Protein AF-A0A2E2APC3-F1 (afdb_monomer)

Nearest PDB structures (foldseek):
  3wh9-assembly2_B  TM=5.041E-01  e=1.924E-01  Aspergillus niger
  1qnq-assembly1_A  TM=4.306E-01  e=3.591E-01  Trichoderma reesei
  5tnv-assembly1_A  TM=3.762E-01  e=3.591E-01  Mycolicibacterium smegmatis MC2 155
  3cbw-assembly1_A  TM=3.098E-01  e=5.557E-01  Bacillus subtilis
  3mil-assembly1_B  TM=3.139E-01  e=2.643E+00  Saccharomyces cerevisiae

Solvent-accessible surface area (backbone atoms only — not comparable to full-atom values): 13426 Å² total; per-residue (Å²): 85,83,43,57,59,66,53,70,60,53,55,41,67,65,51,52,50,53,37,50,74,72,68,51,42,47,40,31,41,33,60,65,28,42,76,42,78,46,98,80,46,48,71,48,81,46,87,90,40,76,44,70,78,56,46,62,68,47,74,89,52,71,52,22,30,38,60,37,57,58,58,66,66,62,63,80,65,44,69,92,53,90,54,77,80,60,80,42,67,76,88,48,49,65,60,40,53,50,40,55,52,29,52,47,52,36,40,74,75,60,35,44,34,26,39,34,63,61,74,60,26,59,69,66,35,34,60,65,47,32,99,84,67,49,62,26,65,76,61,85,62,35,66,62,53,55,56,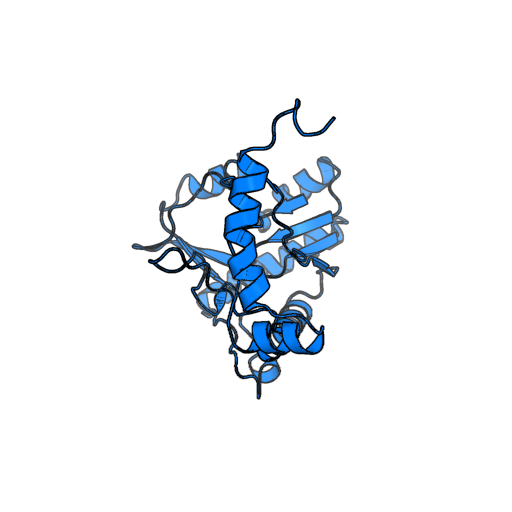42,52,52,31,52,49,51,47,50,47,71,78,44,68,71,47,73,46,73,42,70,82,63,83,77,76,24,94,32,79,50,84,86,45,96,37,24,59,87,76,71,84,72,83,50,71,46,43,43,49,56,28,47,76,72,75,43,59,53,67,59,52,56,62,46,43,62,56,50,51,55,51,60,76,67,63,50,84,78,76,77,109

Mean predicted aligned error: 7.84 Å

Secondary structure (DSSP, 8-state):
-EE-S-GGGGGSHHHHHHHHHTT--EEEE-S-EEEEEEEEEEESS-GGG-SHHHHHHHTTS-SEEEEEESSPP-GGGGTT-SSPPPP--GGGHHHHHHHHHHHHHHHHTTPEEEEEP-TTHHHHT-SS--TTS------TT-HHHHHHHHHHHHHHHHH-TTEEEEE---S---SB-STTSTTBTTT----SHHHHHHHHHTT--HHHHHHHHHHHHHHHHT--TTTT-

Radius of gyration: 20.77 Å; Cα contacts (8 Å, |Δi|>4): 309; chains: 1; bounding box: 47×36×65 Å

Sequence (229 aa):
MLTRPPVEIMLDDGFWDELVEGGFRDVCVSWMAFLKEVQSGEHLPSHEEARPRVLSYFEDKSDQFQYVPIINPDYSLYDGLTLNPPTRSDEFDSIFGELRDSFKRAKEKGINLYLFDDKSYFEISGYPAGSEGDRGFSCWNNPEVAEYLVARTRDYVNQLPMFSGIVLDGPDYKWEIAPGERDDLFAEFCACDHCQNAAREMGLDLMKLIDALATFKLELQQLDDEKVR

Foldseek 3Di:
DEDEPPLLLLLDVVVLVVCVVVVAQEYEYELQWHWDADPAADQDDDPVQPDPSSVVVPPPGDRGTFTFHLDAFPQVLCPPFPFGDDHHDCVCVVVSVSSLVSLVVSVVSNHAYEYEQHQCQCGQAHPCRHPVRHSGHDDPLPVSSVSVSVSVLVRCCVSRVSHPYYDYPPPCCQPDCQPPDPRHNLPDDDPDPSVCVVCVVVVHHVVVVNVVSVVVNVVRVVDDPVVVD

pLDDT: mean 82.44, std 13.6, range [45.84, 97.12]

Structure (mmCIF, N/CA/C/O backbone):
data_AF-A0A2E2APC3-F1
#
_entry.id   AF-A0A2E2APC3-F1
#
loop_
_atom_site.group_PDB
_atom_site.id
_atom_site.type_symbol
_atom_site.label_atom_id
_atom_site.label_alt_id
_atom_site.label_comp_id
_atom_site.label_asym_id
_atom_site.label_entity_id
_atom_site.label_seq_id
_atom_site.pdbx_PDB_ins_code
_atom_site.Cartn_x
_atom_site.Cartn_y
_atom_site.Cartn_z
_atom_site.occupancy
_atom_site.B_iso_or_equiv
_atom_site.auth_seq_id
_atom_site.auth_comp_id
_atom_site.auth_asym_id
_atom_site.auth_atom_id
_atom_site.pdbx_PDB_model_num
ATOM 1 N N . MET A 1 1 ? -15.833 1.109 -4.148 1.00 81.12 1 MET A N 1
ATOM 2 C CA . MET A 1 1 ? -15.337 2.451 -3.775 1.00 81.12 1 MET A CA 1
ATOM 3 C C . MET A 1 1 ? -13.874 2.337 -3.392 1.00 81.12 1 MET A C 1
ATOM 5 O O . MET A 1 1 ? -13.554 1.417 -2.659 1.00 81.12 1 MET A O 1
ATOM 9 N N . LEU A 1 2 ? -13.006 3.214 -3.898 1.00 78.25 2 LEU A N 1
ATOM 10 C CA . LEU A 1 2 ? -11.617 3.326 -3.441 1.00 78.25 2 LEU A CA 1
ATOM 11 C C . LEU A 1 2 ? -11.549 4.409 -2.361 1.00 78.25 2 LEU A C 1
ATOM 13 O O . LEU A 1 2 ? -12.085 5.499 -2.559 1.00 78.25 2 LEU A O 1
ATOM 17 N N . THR A 1 3 ? -10.911 4.111 -1.241 1.00 79.19 3 THR A N 1
ATOM 18 C CA . THR A 1 3 ? -10.704 5.041 -0.129 1.00 79.19 3 THR A CA 1
ATOM 19 C C . THR A 1 3 ? -9.213 5.174 0.117 1.00 79.19 3 THR A C 1
ATOM 21 O O . THR A 1 3 ? -8.524 4.161 0.184 1.00 79.19 3 THR A O 1
ATOM 24 N N . ARG A 1 4 ? -8.722 6.401 0.249 1.00 78.19 4 ARG A N 1
ATOM 25 C CA . ARG A 1 4 ? -7.330 6.724 0.592 1.00 78.19 4 ARG A CA 1
ATOM 26 C C . ARG A 1 4 ? -7.270 7.279 2.022 1.00 78.19 4 ARG A C 1
ATOM 28 O O . ARG A 1 4 ? -8.340 7.510 2.597 1.00 78.19 4 ARG A O 1
ATOM 35 N N . PRO A 1 5 ? -6.072 7.476 2.599 1.00 72.00 5 PRO A N 1
ATOM 36 C CA . PRO A 1 5 ? -5.918 8.169 3.866 1.00 72.00 5 PRO A CA 1
ATOM 37 C C . PRO A 1 5 ? -6.641 9.519 3.867 1.00 72.00 5 PRO A C 1
ATOM 39 O O . PRO A 1 5 ? -6.788 10.137 2.809 1.00 72.00 5 PRO A O 1
ATOM 42 N N . PRO A 1 6 ? -7.098 9.989 5.034 1.00 86.00 6 PRO A N 1
ATOM 43 C CA . PRO A 1 6 ? -6.959 9.393 6.367 1.00 86.00 6 PRO A CA 1
ATOM 44 C C . PRO A 1 6 ? -7.814 8.132 6.554 1.00 86.00 6 PRO A C 1
ATOM 46 O O . PRO A 1 6 ? -9.023 8.151 6.342 1.00 86.00 6 PRO A O 1
ATOM 49 N N . VAL A 1 7 ? -7.204 7.031 6.996 1.00 88.19 7 VAL A N 1
ATOM 50 C CA . VAL A 1 7 ? -7.943 5.804 7.361 1.00 88.19 7 VAL A CA 1
ATOM 51 C C . VAL A 1 7 ? -8.695 5.971 8.682 1.00 88.19 7 VAL A C 1
ATOM 53 O O . VAL A 1 7 ? -9.618 5.224 8.982 1.00 88.19 7 VAL A O 1
ATOM 56 N N . GLU A 1 8 ? -8.338 6.988 9.460 1.00 91.75 8 GLU A N 1
ATOM 57 C CA . GLU A 1 8 ? -8.928 7.340 10.744 1.00 91.75 8 GLU A CA 1
ATOM 58 C C . GLU A 1 8 ? -10.407 7.725 10.623 1.00 91.75 8 GLU A C 1
ATOM 60 O O . GLU A 1 8 ? -11.173 7.505 11.558 1.00 91.75 8 GLU A O 1
ATOM 65 N N . ILE A 1 9 ? -10.857 8.213 9.461 1.00 91.00 9 ILE A N 1
ATOM 66 C CA . ILE A 1 9 ? -12.290 8.478 9.223 1.00 91.00 9 ILE A CA 1
ATOM 67 C C . ILE A 1 9 ? -13.122 7.197 9.267 1.00 91.00 9 ILE A C 1
ATOM 69 O O . ILE A 1 9 ? -14.328 7.252 9.481 1.00 91.00 9 ILE A O 1
ATOM 73 N N . MET A 1 10 ? -12.481 6.046 9.060 1.00 93.06 10 MET A N 1
ATOM 74 C CA . MET A 1 10 ? -13.122 4.741 9.096 1.00 93.06 10 MET A CA 1
ATOM 75 C C . MET A 1 10 ? -13.312 4.235 10.524 1.00 93.06 10 MET A C 1
ATOM 77 O O . MET A 1 10 ? -13.918 3.187 10.702 1.00 93.06 10 MET A O 1
ATOM 81 N N . LEU A 1 11 ? -12.804 4.929 11.548 1.00 93.69 11 LEU A N 1
ATOM 82 C CA . LEU A 1 11 ? -13.101 4.620 12.952 1.00 93.69 11 LEU A CA 1
ATOM 83 C C . LEU A 1 11 ? -14.556 4.949 13.311 1.00 93.69 11 LEU A C 1
ATOM 85 O O . LEU A 1 11 ? -15.130 4.310 14.192 1.00 93.69 11 LEU A O 1
ATOM 89 N N . ASP A 1 12 ? -15.139 5.926 12.617 1.00 91.62 12 ASP A N 1
ATOM 90 C CA . ASP A 1 12 ? -16.525 6.350 12.778 1.00 91.62 12 ASP A CA 1
ATOM 91 C C . ASP A 1 12 ? -17.477 5.385 12.056 1.00 91.62 12 ASP A C 1
ATOM 93 O O . ASP A 1 12 ? -17.410 5.210 10.839 1.00 91.62 12 ASP A O 1
ATOM 97 N N . ASP A 1 13 ? -18.418 4.793 12.794 1.00 90.44 13 ASP A N 1
ATOM 98 C CA . ASP A 1 13 ? -19.436 3.910 12.219 1.00 90.44 13 ASP A CA 1
ATOM 99 C C . ASP A 1 13 ? -20.341 4.635 11.207 1.00 90.44 13 ASP A C 1
ATOM 101 O O . ASP A 1 13 ? -20.816 4.005 10.259 1.00 90.44 13 ASP A O 1
ATOM 105 N N . GLY A 1 14 ? -20.507 5.957 11.346 1.00 92.44 14 GLY A N 1
ATOM 106 C CA . GLY A 1 14 ? -21.242 6.789 10.398 1.00 92.44 14 GLY A CA 1
ATOM 107 C C . GLY A 1 14 ? -20.637 6.776 8.992 1.00 92.44 14 GLY A C 1
ATOM 108 O O . GLY A 1 14 ? -21.376 6.849 8.014 1.00 92.44 14 GLY A O 1
ATOM 109 N N . PHE A 1 15 ? -19.316 6.601 8.863 1.00 92.94 15 PHE A N 1
ATOM 110 C CA . PHE A 1 15 ? -18.673 6.413 7.559 1.00 92.94 15 PHE A CA 1
ATOM 111 C C . PHE A 1 15 ? -19.200 5.157 6.858 1.00 92.94 15 PHE A C 1
ATOM 113 O O . PHE A 1 15 ? -19.558 5.190 5.681 1.00 92.94 15 PHE A O 1
ATOM 120 N N . TRP A 1 16 ? -19.275 4.040 7.582 1.00 94.31 16 TRP A N 1
ATOM 121 C CA . TRP A 1 16 ? -19.754 2.779 7.021 1.00 94.31 16 TRP A CA 1
ATOM 122 C C . TRP A 1 16 ? -21.249 2.812 6.723 1.00 94.31 16 TRP A C 1
ATOM 124 O O . TRP A 1 16 ? -21.675 2.255 5.711 1.00 94.31 16 TRP A O 1
ATOM 134 N N . ASP A 1 17 ? -22.032 3.473 7.575 1.00 94.62 17 ASP A N 1
ATOM 135 C CA . ASP A 1 17 ? -23.470 3.645 7.369 1.00 94.62 17 ASP A CA 1
ATOM 136 C C . ASP A 1 17 ? -23.758 4.444 6.095 1.00 94.62 17 ASP A C 1
ATOM 138 O O . ASP A 1 17 ? -24.529 3.980 5.254 1.00 94.62 17 ASP A O 1
ATOM 142 N N . GLU A 1 18 ? -23.053 5.555 5.869 1.00 92.94 18 GLU A N 1
ATOM 143 C CA . GLU A 1 18 ? -23.160 6.340 4.632 1.00 92.94 18 GLU A CA 1
ATOM 144 C C . GLU A 1 18 ? -22.841 5.513 3.380 1.00 92.94 18 GLU A C 1
ATOM 146 O O . GLU A 1 18 ? -23.532 5.619 2.364 1.00 92.94 18 GLU A O 1
ATOM 151 N N . LEU A 1 19 ? -21.809 4.663 3.435 1.00 93.50 19 LEU A N 1
ATOM 152 C CA . LEU A 1 19 ? -21.466 3.792 2.311 1.00 93.50 19 LEU A CA 1
ATOM 153 C C . LEU A 1 19 ? -22.571 2.772 2.028 1.00 93.50 19 LEU A C 1
ATOM 155 O O . LEU A 1 19 ? -22.939 2.571 0.868 1.00 93.50 19 LEU A O 1
ATOM 159 N N . VAL A 1 20 ? -23.126 2.158 3.072 1.00 95.12 20 VAL A N 1
ATOM 160 C CA . VAL A 1 20 ? -24.224 1.194 2.944 1.00 95.12 20 VAL A CA 1
ATOM 161 C C . VAL A 1 20 ? -25.488 1.862 2.402 1.00 95.12 20 VAL A C 1
ATOM 163 O O . VAL A 1 20 ? -26.117 1.310 1.495 1.00 95.12 20 VAL A O 1
ATOM 166 N N . GLU A 1 21 ? -25.846 3.041 2.910 1.00 95.44 21 GLU A N 1
ATOM 167 C CA . GLU A 1 21 ? -26.982 3.844 2.438 1.00 95.44 21 GLU A CA 1
ATOM 168 C C . GLU A 1 21 ? -26.798 4.293 0.985 1.00 95.44 21 GLU A C 1
ATOM 170 O O . GLU A 1 21 ? -27.738 4.238 0.189 1.00 95.44 21 GLU A O 1
ATOM 175 N N . GLY A 1 22 ? -25.567 4.646 0.608 1.00 94.06 22 GLY A N 1
ATOM 176 C CA . GLY A 1 22 ? -25.170 4.949 -0.766 1.00 94.06 22 GLY A CA 1
ATOM 177 C C . GLY A 1 22 ? -25.138 3.733 -1.700 1.00 94.06 22 GLY A C 1
ATOM 178 O O . GLY A 1 22 ? -24.884 3.886 -2.894 1.00 94.06 22 GLY A O 1
ATOM 179 N N . GLY A 1 23 ? -25.394 2.524 -1.188 1.00 95.69 23 GLY A N 1
ATOM 180 C CA . GLY A 1 23 ? -25.417 1.284 -1.964 1.00 95.69 23 GLY A CA 1
ATOM 181 C C . GLY A 1 23 ? -24.036 0.685 -2.244 1.00 95.69 23 GLY A C 1
ATOM 182 O O . GLY A 1 23 ? -23.933 -0.269 -3.018 1.00 95.69 23 GLY A O 1
ATOM 183 N N . PHE A 1 24 ? -22.974 1.194 -1.619 1.00 94.69 24 PHE A N 1
ATOM 184 C CA . PHE A 1 24 ? -21.639 0.622 -1.738 1.00 94.69 24 PHE A CA 1
ATOM 185 C C . PHE A 1 24 ? -21.519 -0.637 -0.879 1.00 94.69 24 PHE A C 1
ATOM 187 O O . PHE A 1 24 ? -21.759 -0.628 0.327 1.00 94.69 24 PHE A O 1
ATOM 194 N N . ARG A 1 25 ? -21.120 -1.739 -1.518 1.00 94.62 25 ARG A N 1
ATOM 195 C CA . ARG A 1 25 ? -20.861 -3.023 -0.850 1.00 94.62 25 ARG A CA 1
ATOM 196 C C . ARG A 1 25 ? -19.417 -3.472 -0.950 1.00 94.62 25 ARG A C 1
ATOM 198 O O . ARG A 1 25 ? -19.017 -4.321 -0.173 1.00 94.62 25 ARG A O 1
ATOM 205 N N . ASP A 1 26 ? -18.632 -2.871 -1.833 1.00 96.00 26 ASP A N 1
ATOM 206 C CA . ASP A 1 26 ? -17.228 -3.202 -2.034 1.00 96.00 26 ASP A CA 1
ATOM 207 C C . ASP A 1 26 ? -16.384 -1.948 -1.807 1.00 96.00 26 ASP A C 1
ATOM 209 O O . ASP A 1 26 ? -16.552 -0.930 -2.492 1.00 96.00 26 ASP A O 1
ATOM 213 N N . VAL A 1 27 ? -15.487 -2.011 -0.827 1.00 93.69 27 VAL A N 1
ATOM 214 C CA . VAL A 1 27 ? -14.605 -0.912 -0.429 1.00 93.69 27 VAL A CA 1
ATOM 215 C C . VAL A 1 27 ? -13.169 -1.390 -0.513 1.00 93.69 27 VAL A C 1
ATOM 217 O O . VAL A 1 27 ? -12.790 -2.361 0.131 1.00 93.69 27 VAL A O 1
ATOM 220 N N . CYS A 1 28 ? -12.374 -0.705 -1.320 1.00 91.50 28 CYS A N 1
ATOM 221 C CA . CYS A 1 28 ? -10.952 -0.933 -1.454 1.00 91.50 28 CYS A CA 1
ATOM 222 C C . CYS A 1 28 ? -10.199 0.165 -0.706 1.00 91.50 28 CYS A C 1
ATOM 224 O O . CYS A 1 28 ? -10.386 1.344 -1.006 1.00 91.50 28 CYS A O 1
ATOM 226 N N . VAL A 1 29 ? -9.371 -0.218 0.263 1.00 88.94 29 VAL A N 1
ATOM 227 C CA . VAL A 1 29 ? -8.584 0.709 1.072 1.00 88.94 29 VAL A CA 1
ATOM 228 C C . VAL A 1 29 ? -7.173 0.798 0.506 1.00 88.94 29 VAL A C 1
ATOM 230 O O . VAL A 1 29 ? -6.418 -0.172 0.531 1.00 88.94 29 VAL A O 1
ATOM 233 N N . SER A 1 30 ? -6.853 1.969 -0.032 1.00 81.25 30 SER A N 1
ATOM 234 C CA . SER A 1 30 ? -5.559 2.335 -0.593 1.00 81.25 30 SER A CA 1
ATOM 235 C C . SER A 1 30 ? -4.673 2.991 0.441 1.00 81.25 30 SER A C 1
ATOM 237 O O . SER A 1 30 ? -5.171 3.698 1.312 1.00 81.25 30 SER A O 1
ATOM 239 N N . TRP A 1 31 ? -3.362 2.774 0.291 1.00 77.50 31 TRP A N 1
ATOM 240 C CA . TRP A 1 31 ? -2.306 3.350 1.127 1.00 77.50 31 TRP A CA 1
ATOM 241 C C . TRP A 1 31 ? -2.637 3.184 2.610 1.00 77.50 31 TRP A C 1
ATOM 243 O O . TRP A 1 31 ? -2.826 4.167 3.313 1.00 77.50 31 TRP A O 1
ATOM 253 N N . MET A 1 32 ? -2.773 1.924 3.045 1.00 81.44 32 MET A N 1
ATOM 254 C CA . MET A 1 32 ? -3.093 1.499 4.416 1.00 81.44 32 MET A CA 1
ATOM 255 C C . MET A 1 32 ? -2.104 2.068 5.445 1.00 81.44 32 MET A C 1
ATOM 257 O O . MET A 1 32 ? -1.209 1.371 5.937 1.00 81.44 32 MET A O 1
ATOM 261 N N . ALA A 1 33 ? -2.303 3.340 5.776 1.00 86.31 33 ALA A N 1
ATOM 262 C CA . ALA A 1 33 ? -1.412 4.175 6.551 1.00 86.31 33 ALA A CA 1
ATOM 263 C C . ALA A 1 33 ? -2.206 5.089 7.491 1.00 86.31 33 ALA A C 1
ATOM 265 O O . ALA A 1 33 ? -3.213 5.669 7.085 1.00 86.31 33 ALA A O 1
ATOM 266 N N . PHE A 1 34 ? -1.717 5.250 8.718 1.00 89.50 34 PHE A N 1
ATOM 267 C CA . PHE A 1 34 ? -2.116 6.344 9.599 1.00 89.50 34 PHE A CA 1
ATOM 268 C C . PHE A 1 34 ? -1.420 7.642 9.188 1.00 89.50 34 PHE A C 1
ATOM 270 O O . PHE A 1 34 ? -0.350 7.614 8.574 1.00 89.50 34 PHE A O 1
ATOM 277 N N . LEU A 1 35 ? -1.994 8.773 9.586 1.00 89.50 35 LEU A N 1
ATOM 278 C CA . LEU A 1 35 ? -1.395 10.093 9.440 1.00 89.50 35 LEU A CA 1
ATOM 279 C C . LEU A 1 35 ? -0.938 10.621 10.802 1.00 89.50 35 LEU A C 1
ATOM 281 O O . LEU A 1 35 ? -1.744 10.878 11.696 1.00 89.50 35 LEU A O 1
ATOM 285 N N . LYS A 1 36 ? 0.374 10.825 10.945 1.00 90.56 36 LYS A N 1
ATOM 286 C CA . LYS A 1 36 ? 0.994 11.433 12.127 1.00 90.56 36 LYS A CA 1
ATOM 287 C C . LYS A 1 36 ? 1.337 12.891 11.848 1.00 90.56 36 LYS A C 1
ATOM 289 O O . LYS A 1 36 ? 2.096 13.164 10.927 1.00 90.56 36 LYS A O 1
ATOM 294 N N . GLU A 1 37 ? 0.830 13.812 12.661 1.00 92.31 37 GLU A N 1
ATOM 295 C CA . GLU A 1 37 ? 1.195 15.233 12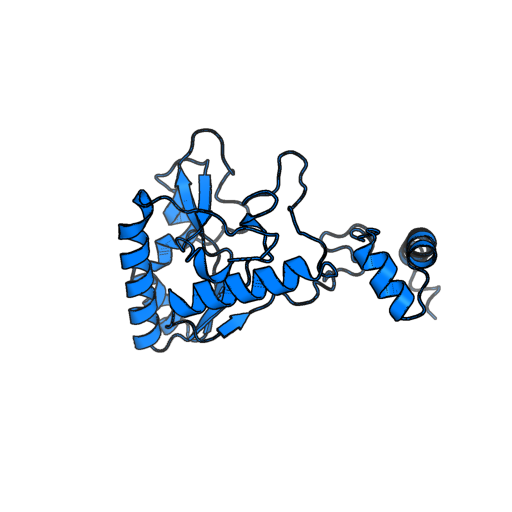.576 1.00 92.31 37 GLU A CA 1
ATOM 296 C C . GLU A 1 37 ? 2.679 15.432 12.925 1.00 92.31 37 GLU A C 1
ATOM 298 O O . GLU A 1 37 ? 3.164 14.937 13.949 1.00 92.31 37 GLU A O 1
ATOM 303 N N . VAL A 1 38 ? 3.412 16.142 12.064 1.00 89.69 38 VAL A N 1
ATOM 304 C CA . VAL A 1 38 ? 4.860 16.378 12.193 1.00 89.69 38 VAL A CA 1
ATOM 305 C C . VAL A 1 38 ? 5.225 17.807 11.779 1.00 89.69 38 VAL A C 1
ATOM 307 O O . VAL A 1 38 ? 4.451 18.495 11.132 1.00 89.69 38 VAL A O 1
ATOM 310 N N . GLN A 1 39 ? 6.423 18.275 12.150 1.00 86.12 39 GLN A N 1
ATOM 311 C CA . GLN A 1 39 ? 6.901 19.630 11.808 1.00 86.12 39 GLN A CA 1
ATOM 312 C C . GLN A 1 39 ? 7.485 19.766 10.393 1.00 86.12 39 GLN A C 1
ATOM 314 O O . GLN A 1 39 ? 7.778 20.880 9.965 1.00 86.12 39 GLN A O 1
ATOM 319 N N . SER A 1 40 ? 7.771 18.640 9.737 1.00 84.88 40 SER A N 1
ATOM 320 C CA . SER A 1 40 ? 8.317 18.574 8.382 1.00 84.88 40 SER A CA 1
ATOM 321 C C . SER A 1 40 ? 7.833 17.272 7.750 1.00 84.88 40 SER A C 1
ATOM 323 O O . SER A 1 40 ? 8.440 16.222 7.946 1.00 84.88 40 SER A O 1
ATOM 325 N N . GLY A 1 41 ? 6.691 17.339 7.072 1.00 83.25 41 GLY A N 1
ATOM 326 C CA . GLY A 1 41 ? 6.040 16.196 6.432 1.00 83.25 41 GLY A CA 1
ATOM 327 C C . GLY A 1 41 ? 5.330 16.586 5.141 1.00 83.25 41 GLY A C 1
ATOM 328 O O . GLY A 1 41 ? 5.539 17.675 4.612 1.00 83.25 41 GLY A O 1
ATOM 329 N N . GLU A 1 42 ? 4.485 15.688 4.649 1.00 82.62 42 GLU A N 1
ATOM 330 C CA . GLU A 1 42 ? 3.665 15.922 3.467 1.00 82.62 42 GLU A CA 1
ATOM 331 C C . GLU A 1 42 ? 2.594 16.964 3.738 1.00 82.62 42 GLU A C 1
ATOM 333 O O . GLU A 1 42 ? 1.900 16.890 4.755 1.00 82.62 42 GLU A O 1
ATOM 338 N N . HIS A 1 43 ? 2.427 17.885 2.792 1.00 85.25 43 HIS A N 1
ATOM 339 C CA . HIS A 1 43 ? 1.359 18.868 2.855 1.00 85.25 43 HIS A CA 1
ATOM 340 C C . HIS A 1 43 ? 0.014 18.237 2.478 1.00 85.25 43 HIS A C 1
ATOM 342 O O . HIS A 1 43 ? -0.232 17.942 1.309 1.00 85.25 43 HIS A O 1
ATOM 348 N N . LEU A 1 44 ? -0.866 18.059 3.465 1.00 86.31 44 LEU A N 1
ATOM 349 C CA . LEU A 1 44 ? -2.215 17.518 3.283 1.00 86.31 44 LEU A CA 1
ATOM 350 C C . LEU A 1 44 ? -3.283 18.486 3.818 1.00 86.31 44 LEU A C 1
ATOM 352 O O . LEU A 1 44 ? -3.003 19.252 4.742 1.00 86.31 44 LEU A O 1
ATOM 356 N N . PRO A 1 45 ? -4.521 18.439 3.286 1.00 84.81 45 PRO A N 1
ATOM 357 C CA . PRO A 1 45 ? -4.993 17.587 2.184 1.00 84.81 45 PRO A CA 1
ATOM 358 C C . PRO A 1 45 ? -4.426 18.014 0.820 1.00 84.81 45 PRO A C 1
ATOM 360 O O . PRO A 1 45 ? -4.315 19.206 0.533 1.00 84.81 45 PRO A O 1
ATOM 363 N N . SER A 1 46 ? -4.108 17.052 -0.048 1.00 77.44 46 SER A N 1
ATOM 364 C CA . SER A 1 46 ? -3.781 17.324 -1.449 1.00 77.44 46 SER A CA 1
ATOM 365 C C . SER A 1 46 ? -5.061 17.440 -2.291 1.00 77.44 46 SER A C 1
ATOM 367 O O . SER A 1 46 ? -6.186 17.252 -1.815 1.00 77.44 46 SER A O 1
ATOM 369 N N . HIS A 1 47 ? -4.909 17.731 -3.586 1.00 72.25 47 HIS A N 1
ATOM 370 C CA . HIS A 1 47 ? -6.032 17.741 -4.529 1.00 72.25 47 HIS A CA 1
ATOM 371 C C . HIS A 1 47 ? -6.786 16.396 -4.603 1.00 72.25 47 HIS A C 1
ATOM 373 O O . HIS A 1 47 ? -7.969 16.380 -4.948 1.00 72.25 47 HIS A O 1
ATOM 379 N N . GLU A 1 48 ? -6.131 15.280 -4.272 1.00 67.75 48 GLU A N 1
ATOM 380 C CA . GLU A 1 48 ? -6.736 13.946 -4.279 1.00 67.75 48 GLU A CA 1
ATOM 381 C C . GLU A 1 48 ? -7.683 13.724 -3.081 1.00 67.75 48 GLU A C 1
ATOM 383 O O . GLU A 1 48 ? -8.637 12.947 -3.177 1.00 67.75 48 GLU A O 1
ATOM 388 N N . GLU A 1 49 ? -7.498 14.475 -1.989 1.00 74.00 49 GLU A N 1
ATOM 389 C CA . GLU A 1 49 ? -8.291 14.415 -0.753 1.00 74.00 49 GLU A CA 1
ATOM 390 C C . GLU A 1 49 ? -9.480 15.400 -0.731 1.00 74.00 49 GLU A C 1
ATOM 392 O O . GLU A 1 49 ? -10.100 15.615 0.311 1.00 74.00 49 GLU A O 1
ATOM 397 N N . ALA A 1 50 ? -9.868 15.979 -1.874 1.00 73.31 50 ALA A N 1
ATOM 398 C CA . ALA A 1 50 ? -10.880 17.044 -1.984 1.00 73.31 50 ALA A CA 1
ATOM 399 C C . ALA A 1 50 ? -12.348 16.628 -1.684 1.00 73.31 50 ALA A C 1
ATOM 401 O O . ALA A 1 50 ? -13.299 17.245 -2.172 1.00 73.31 50 ALA A O 1
ATOM 402 N N . ARG A 1 51 ? -12.576 15.564 -0.904 1.00 81.94 51 ARG A N 1
ATOM 403 C CA . ARG A 1 51 ? -13.911 15.080 -0.511 1.00 81.94 51 ARG A CA 1
ATOM 404 C C . ARG A 1 51 ? -14.333 15.703 0.827 1.00 81.94 51 ARG A C 1
ATOM 406 O O . ARG A 1 51 ? -13.540 15.656 1.757 1.00 81.94 51 ARG A O 1
ATOM 413 N N . PRO A 1 52 ? -15.582 16.182 1.000 1.00 86.38 52 PRO A N 1
ATOM 414 C CA . PRO A 1 52 ? -15.996 16.900 2.213 1.00 86.38 52 PRO A CA 1
ATOM 415 C C . PRO A 1 52 ? -15.685 16.196 3.544 1.00 86.38 52 PRO A C 1
ATOM 417 O O . PRO A 1 52 ? -15.087 16.811 4.415 1.00 86.38 52 PRO A O 1
ATOM 420 N N . ARG A 1 53 ? -16.011 14.900 3.685 1.00 85.19 53 ARG A N 1
ATOM 421 C CA . ARG A 1 53 ? -15.717 14.118 4.907 1.00 85.19 53 ARG A CA 1
ATOM 422 C C . ARG A 1 53 ? -14.211 13.944 5.161 1.00 85.19 53 ARG A C 1
ATOM 424 O O . ARG A 1 53 ? -13.776 13.832 6.302 1.00 85.19 53 ARG A O 1
ATOM 431 N N . VAL A 1 54 ? -13.411 13.913 4.096 1.00 85.69 54 VAL A N 1
ATOM 432 C CA . VAL A 1 54 ? -11.950 13.878 4.211 1.00 85.69 54 VAL A CA 1
ATOM 433 C C . VAL A 1 54 ? -11.435 15.250 4.637 1.00 85.69 54 VAL A C 1
ATOM 435 O O . VAL A 1 54 ? -10.662 15.333 5.579 1.00 85.69 54 VAL A O 1
ATOM 438 N N . LEU A 1 55 ? -11.922 16.332 4.027 1.00 88.56 55 LEU A N 1
ATOM 439 C CA . LEU A 1 55 ? -11.551 17.697 4.406 1.00 88.56 55 LEU A CA 1
ATOM 440 C C . LEU A 1 55 ? -11.893 17.998 5.873 1.00 88.56 55 LEU A C 1
ATOM 442 O O . LEU A 1 55 ? -11.065 18.580 6.564 1.00 88.56 55 LEU A O 1
ATOM 446 N N . SER A 1 56 ? -13.037 17.518 6.378 1.00 88.62 56 SER A N 1
ATOM 447 C CA . SER A 1 56 ? -13.411 17.695 7.788 1.00 88.62 56 SER A CA 1
ATOM 448 C C . SER A 1 56 ? -12.458 17.011 8.770 1.00 88.62 56 SER A C 1
ATOM 450 O O . SER A 1 56 ? -12.330 17.460 9.901 1.00 88.62 56 SER A O 1
ATOM 452 N N . TYR A 1 57 ? -11.757 15.945 8.362 1.00 89.19 57 TYR A N 1
ATOM 453 C CA . TYR A 1 57 ? -10.721 15.342 9.210 1.00 89.19 57 TYR A CA 1
ATOM 454 C C . TYR A 1 57 ? -9.550 16.306 9.459 1.00 89.19 57 TYR A C 1
ATOM 456 O O . TYR A 1 57 ? -8.933 16.247 10.521 1.00 89.19 57 TYR A O 1
ATOM 464 N N . PHE A 1 58 ? -9.249 17.181 8.496 1.00 90.19 58 PHE A N 1
ATOM 465 C CA . PHE A 1 58 ? -8.105 18.093 8.540 1.00 90.19 58 PHE A CA 1
ATOM 466 C C . PHE A 1 58 ? -8.417 19.465 9.160 1.00 90.19 58 PHE A C 1
ATOM 468 O O . PHE A 1 58 ? -7.477 20.199 9.444 1.00 90.19 58 PHE A O 1
ATOM 475 N N . GLU A 1 59 ? -9.688 19.825 9.389 1.00 89.12 59 GLU A N 1
ATOM 476 C CA . GLU A 1 59 ? -10.102 21.183 9.807 1.00 89.12 59 GLU A CA 1
ATOM 477 C C . GLU A 1 59 ? -9.378 21.706 11.062 1.00 89.12 59 GLU A C 1
ATOM 479 O O . GLU A 1 59 ? -9.042 22.888 11.119 1.00 89.12 59 GLU A O 1
ATOM 484 N N . ASP A 1 60 ? -9.085 20.824 12.021 1.00 87.69 60 ASP A N 1
ATOM 485 C CA . ASP A 1 60 ? -8.455 21.164 13.305 1.00 87.69 60 ASP A CA 1
ATOM 486 C C . ASP A 1 60 ? -7.031 20.585 13.467 1.00 87.69 60 ASP A C 1
ATOM 488 O O . ASP A 1 60 ? -6.539 20.444 14.590 1.00 87.69 60 ASP A O 1
ATOM 492 N N . LYS A 1 61 ? -6.364 20.212 12.367 1.00 88.88 61 LYS A N 1
ATOM 493 C CA . LYS A 1 61 ? -5.041 19.557 12.382 1.00 88.88 61 LYS A CA 1
ATOM 494 C C . LYS A 1 61 ? -3.942 20.432 11.774 1.00 88.88 61 LYS A C 1
ATOM 496 O O . LYS A 1 61 ? -4.213 21.445 11.131 1.00 88.88 61 LYS A O 1
ATOM 501 N N . SER A 1 62 ? -2.682 20.034 11.974 1.00 86.12 62 SER A N 1
ATOM 502 C CA . SER A 1 62 ? -1.555 20.533 11.170 1.00 86.12 62 SER A CA 1
ATOM 503 C C . SER A 1 62 ? -1.799 20.309 9.669 1.00 86.12 62 SER A C 1
ATOM 505 O O . SER A 1 62 ? -2.577 19.443 9.289 1.00 86.12 62 SER A O 1
ATOM 507 N N . ASP A 1 63 ? -1.120 21.066 8.808 1.00 87.25 63 ASP A N 1
ATOM 508 C CA . ASP A 1 63 ? -1.076 20.819 7.367 1.00 87.25 63 ASP A CA 1
ATOM 509 C C . ASP A 1 63 ? 0.056 19.859 6.967 1.00 87.25 63 ASP A C 1
ATOM 511 O O . ASP A 1 63 ? 0.215 19.597 5.781 1.00 87.25 63 ASP A O 1
ATOM 515 N N . GLN A 1 64 ? 0.844 19.340 7.920 1.00 89.75 64 GLN A N 1
ATOM 516 C CA . GLN A 1 64 ? 2.006 18.491 7.654 1.00 89.75 64 GLN A CA 1
ATOM 517 C C . GLN A 1 64 ? 1.938 17.131 8.347 1.00 89.75 64 GLN A C 1
ATOM 519 O O . GLN A 1 64 ? 1.833 17.029 9.574 1.00 89.75 64 GLN A O 1
ATOM 524 N N . PHE A 1 65 ? 2.076 16.068 7.552 1.00 87.69 65 PHE A N 1
ATOM 525 C CA . PHE A 1 65 ? 1.882 14.699 8.019 1.00 87.69 65 PHE A CA 1
ATOM 526 C C . PHE A 1 65 ? 2.965 13.733 7.556 1.00 87.69 65 PHE A C 1
ATOM 528 O O . PHE A 1 65 ? 3.510 13.827 6.461 1.00 87.69 65 PHE A O 1
ATOM 535 N N . GLN A 1 66 ? 3.230 12.739 8.392 1.00 86.44 66 GLN A N 1
ATOM 536 C CA . GLN A 1 66 ? 3.974 11.543 8.039 1.00 86.44 66 GLN A CA 1
ATOM 537 C C . GLN A 1 66 ? 2.999 10.374 7.906 1.00 86.44 66 GLN A C 1
ATOM 539 O O . GLN A 1 66 ? 2.171 10.147 8.792 1.00 86.44 66 GLN A O 1
ATOM 544 N N . TYR A 1 67 ? 3.138 9.598 6.835 1.00 84.69 67 TYR A N 1
ATOM 545 C CA . TYR A 1 67 ? 2.434 8.331 6.702 1.00 84.69 67 TYR A CA 1
ATOM 546 C C . TYR A 1 67 ? 3.108 7.270 7.568 1.00 84.69 67 TYR A C 1
ATOM 548 O O . TYR A 1 67 ? 4.317 7.046 7.485 1.00 84.69 67 TYR A O 1
ATOM 556 N N . VAL A 1 68 ? 2.316 6.595 8.388 1.00 87.38 68 VAL A N 1
ATOM 557 C CA . VAL A 1 68 ? 2.773 5.520 9.267 1.00 87.38 68 VAL A CA 1
ATOM 558 C C . VAL A 1 68 ? 2.102 4.222 8.822 1.00 87.38 68 VAL A C 1
ATOM 560 O O . VAL A 1 68 ? 0.879 4.217 8.691 1.00 87.38 68 VAL A O 1
ATOM 563 N N . PRO A 1 69 ? 2.839 3.117 8.597 1.00 86.69 69 PRO A N 1
ATOM 564 C CA . PRO A 1 69 ? 2.230 1.833 8.252 1.00 86.69 69 PRO A CA 1
ATOM 565 C C . PRO A 1 69 ? 1.131 1.453 9.250 1.00 86.69 69 PRO A C 1
ATOM 567 O O . PRO A 1 69 ? 1.270 1.717 10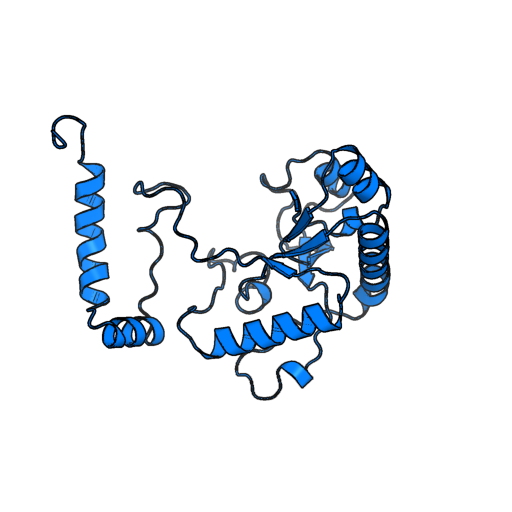.441 1.00 86.69 69 PRO A O 1
ATOM 570 N N . ILE A 1 70 ? 0.043 0.825 8.796 1.00 88.06 70 ILE A N 1
ATOM 571 C CA . ILE A 1 70 ? -1.039 0.404 9.706 1.00 88.06 70 ILE A CA 1
ATOM 572 C C . ILE A 1 70 ? -0.648 -0.803 10.559 1.00 88.06 70 ILE A C 1
ATOM 574 O O . ILE A 1 70 ? -0.970 -0.844 11.746 1.00 88.06 70 ILE A O 1
ATOM 578 N N . ILE A 1 71 ? 0.019 -1.792 9.960 1.00 88.94 71 ILE A N 1
ATOM 579 C CA . ILE A 1 71 ? 0.406 -3.025 10.650 1.00 88.94 71 ILE A CA 1
ATOM 580 C C . ILE A 1 71 ? 1.801 -2.885 11.258 1.00 88.94 71 ILE A C 1
ATOM 582 O O . ILE A 1 71 ? 2.674 -2.238 10.682 1.00 88.94 71 ILE A O 1
ATOM 586 N N . ASN A 1 72 ? 2.013 -3.493 12.426 1.00 90.50 72 ASN A N 1
ATOM 587 C CA . ASN A 1 72 ? 3.362 -3.736 12.939 1.00 90.50 72 ASN A CA 1
ATOM 588 C C . ASN A 1 72 ? 3.810 -5.095 12.384 1.00 90.50 72 ASN A C 1
ATOM 590 O O . ASN A 1 72 ? 3.093 -6.067 12.632 1.00 90.50 72 ASN A O 1
ATOM 594 N N . PRO A 1 73 ? 4.887 -5.185 11.587 1.00 90.50 73 PRO A N 1
ATOM 595 C CA . PRO A 1 73 ? 5.166 -6.402 10.839 1.00 90.50 73 PRO A CA 1
ATOM 596 C C . PRO A 1 73 ? 5.521 -7.595 11.729 1.00 90.50 73 PRO A C 1
ATOM 598 O O . PRO A 1 73 ? 6.274 -7.469 12.696 1.00 90.50 73 PRO A O 1
ATOM 601 N N . ASP A 1 74 ? 5.034 -8.778 11.352 1.00 93.88 74 ASP A N 1
ATOM 602 C CA . ASP A 1 74 ? 5.569 -10.039 11.869 1.00 93.88 74 ASP A CA 1
ATOM 603 C C . ASP A 1 74 ? 6.869 -10.369 11.128 1.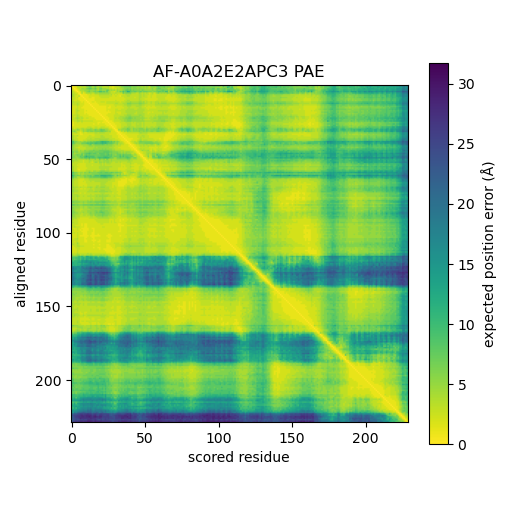00 93.88 74 ASP A C 1
ATOM 605 O O . ASP A 1 74 ? 6.854 -10.974 10.055 1.00 93.88 74 ASP A O 1
ATOM 609 N N . TYR A 1 75 ? 8.002 -9.962 11.707 1.00 93.12 75 TYR A N 1
ATOM 610 C CA . TYR A 1 75 ? 9.330 -10.133 11.107 1.00 93.12 75 TYR A CA 1
ATOM 611 C C . TYR A 1 75 ? 9.652 -11.580 10.708 1.00 93.12 75 TYR A C 1
ATOM 613 O O . TYR A 1 75 ? 10.397 -11.776 9.752 1.00 93.12 75 TYR A O 1
ATOM 621 N N . SER A 1 76 ? 9.045 -12.585 11.350 1.00 95.88 76 SER A N 1
ATOM 622 C CA . SER A 1 76 ? 9.283 -13.992 10.999 1.00 95.88 76 SER A CA 1
ATOM 623 C C . SER A 1 76 ? 8.805 -14.355 9.587 1.00 95.88 76 SER A C 1
ATOM 625 O O . SER A 1 76 ? 9.336 -15.273 8.964 1.00 95.88 76 SER A O 1
ATOM 627 N N . LEU A 1 77 ? 7.836 -13.614 9.035 1.00 95.06 77 LEU A N 1
ATOM 628 C CA . LEU A 1 77 ? 7.358 -13.801 7.661 1.00 95.06 77 LEU A CA 1
ATOM 629 C C . LEU A 1 77 ? 8.362 -13.323 6.604 1.00 95.06 77 LEU A C 1
ATOM 631 O O . LEU A 1 77 ? 8.205 -13.661 5.430 1.00 95.06 77 LEU A O 1
ATOM 635 N N . TYR A 1 78 ? 9.367 -12.553 7.021 1.00 92.94 78 TYR A N 1
ATOM 636 C CA . TYR A 1 78 ? 10.376 -11.936 6.163 1.00 92.94 78 TYR A CA 1
ATOM 637 C C . TYR A 1 78 ? 11.769 -12.545 6.377 1.00 92.94 78 TYR A C 1
ATOM 639 O O . TYR A 1 78 ? 12.734 -12.111 5.749 1.00 92.94 78 TYR A O 1
ATOM 647 N N . ASP A 1 79 ? 11.891 -13.565 7.234 1.00 94.44 79 ASP A N 1
ATOM 648 C CA . ASP A 1 79 ? 13.156 -14.244 7.504 1.00 94.44 79 ASP A CA 1
ATOM 649 C C . ASP A 1 79 ? 13.775 -14.800 6.210 1.00 94.44 79 ASP A C 1
ATOM 651 O O . ASP A 1 79 ? 13.195 -15.636 5.516 1.00 94.44 79 ASP A O 1
ATOM 655 N N . GLY A 1 80 ? 14.994 -14.350 5.905 1.00 92.75 80 GLY A N 1
ATOM 656 C CA . GLY A 1 80 ? 15.741 -14.767 4.717 1.00 92.75 80 GLY A CA 1
ATOM 657 C C . GLY A 1 80 ? 15.429 -13.980 3.442 1.00 92.75 80 GLY A C 1
ATOM 658 O O . GLY A 1 80 ? 16.045 -14.269 2.418 1.00 92.75 80 GLY A O 1
ATOM 659 N N . LEU A 1 81 ? 14.532 -12.991 3.495 1.00 91.25 81 LEU A N 1
ATOM 660 C CA . LEU A 1 81 ? 14.309 -12.063 2.388 1.00 91.25 81 LEU A CA 1
ATOM 661 C C . LEU A 1 81 ? 15.356 -10.943 2.388 1.00 91.25 81 LEU A C 1
ATOM 663 O O . LEU A 1 81 ? 15.870 -10.545 3.433 1.00 91.25 81 LEU A O 1
ATOM 667 N N . THR A 1 82 ? 15.658 -10.415 1.201 1.00 86.62 82 THR A N 1
ATOM 668 C CA . THR A 1 82 ? 16.581 -9.278 1.042 1.00 86.62 82 THR A CA 1
ATOM 669 C C . THR A 1 82 ? 15.946 -7.957 1.486 1.00 86.62 82 THR A C 1
ATOM 671 O O . THR A 1 82 ? 16.634 -7.076 2.003 1.00 86.62 82 THR A O 1
ATOM 674 N N . LEU A 1 83 ? 14.631 -7.818 1.292 1.00 83.75 83 LEU A N 1
ATOM 675 C CA . LEU A 1 83 ? 13.859 -6.637 1.670 1.00 83.75 83 LEU A CA 1
ATOM 676 C C . LEU A 1 83 ? 13.240 -6.829 3.056 1.00 83.75 83 LEU A C 1
ATOM 678 O O . LEU A 1 83 ? 12.742 -7.910 3.379 1.00 83.75 83 LEU A O 1
ATOM 682 N N . ASN A 1 84 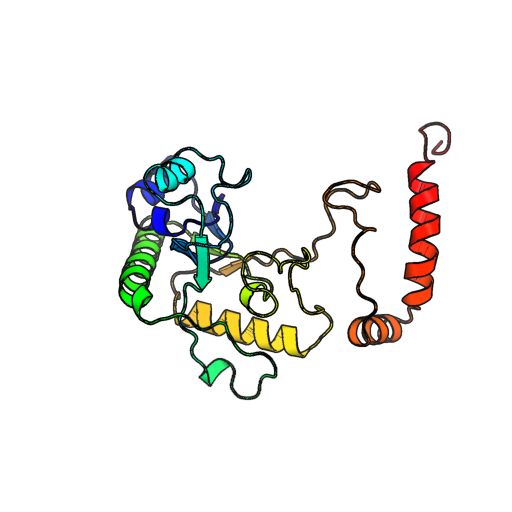? 13.255 -5.765 3.853 1.00 82.94 84 ASN A N 1
ATOM 683 C CA . ASN A 1 84 ? 12.612 -5.740 5.164 1.00 82.94 84 ASN A CA 1
ATOM 684 C C . ASN A 1 84 ? 11.201 -5.157 5.029 1.00 82.94 84 ASN A C 1
ATOM 686 O O . ASN A 1 84 ? 10.884 -4.634 3.975 1.00 82.94 84 ASN A O 1
ATOM 690 N N . PRO A 1 85 ? 10.321 -5.313 6.025 1.00 85.88 85 PRO A N 1
ATOM 691 C CA . PRO A 1 85 ? 9.060 -4.582 6.086 1.00 85.88 85 PRO A CA 1
ATOM 692 C C . PRO A 1 85 ? 9.191 -3.258 6.854 1.00 85.88 85 PRO A C 1
ATOM 694 O O . PRO A 1 85 ? 10.060 -3.137 7.729 1.00 85.88 85 PRO A O 1
ATOM 697 N N . PRO A 1 86 ? 8.257 -2.307 6.662 1.00 82.38 86 PRO A N 1
ATOM 698 C CA . PRO A 1 86 ? 8.323 -1.039 7.357 1.00 82.38 86 PRO A CA 1
ATOM 699 C C . PRO A 1 86 ? 7.880 -1.220 8.807 1.00 82.38 86 PRO A C 1
ATOM 701 O O . PRO A 1 86 ? 6.855 -1.840 9.102 1.00 82.38 86 PRO A O 1
ATOM 704 N N . THR A 1 87 ? 8.646 -0.649 9.731 1.00 84.62 87 THR A N 1
ATOM 705 C CA . THR A 1 87 ? 8.339 -0.710 11.160 1.00 84.62 87 THR A CA 1
ATOM 706 C C . THR A 1 87 ? 7.280 0.320 11.545 1.00 84.62 87 THR A C 1
ATOM 708 O O . THR A 1 87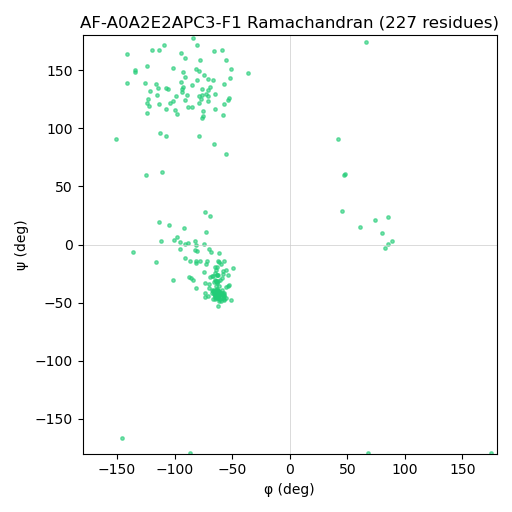 ? 7.319 1.473 11.113 1.00 84.62 87 THR A O 1
ATOM 711 N N . ARG A 1 88 ? 6.375 -0.071 12.444 1.00 88.50 88 ARG A N 1
ATOM 712 C CA . ARG A 1 88 ? 5.417 0.821 13.104 1.00 88.50 88 ARG A CA 1
ATOM 713 C C . ARG A 1 88 ? 5.698 0.857 14.605 1.00 88.50 88 ARG A C 1
ATOM 715 O O . ARG A 1 88 ? 5.954 -0.183 15.199 1.00 88.50 88 ARG A O 1
ATOM 722 N N . SER A 1 89 ? 5.643 2.042 15.213 1.00 88.44 89 SER A N 1
ATOM 723 C CA . SER A 1 89 ? 5.786 2.195 16.668 1.00 88.44 89 SER A CA 1
ATOM 724 C C . SER A 1 89 ? 4.524 1.744 17.417 1.00 88.44 89 SER A C 1
ATOM 726 O O . SER A 1 89 ? 3.409 1.989 16.954 1.00 88.44 89 SER A O 1
ATOM 728 N N . ASP A 1 90 ? 4.707 1.171 18.609 1.00 93.44 90 ASP A N 1
ATOM 729 C CA . ASP A 1 90 ? 3.637 0.703 19.507 1.00 93.44 90 ASP A CA 1
ATOM 730 C C . ASP A 1 90 ? 2.663 1.817 19.940 1.00 93.44 90 ASP A C 1
ATOM 732 O O . ASP A 1 90 ? 1.548 1.535 20.379 1.00 93.44 90 ASP A O 1
ATOM 736 N N . GLU A 1 91 ? 3.024 3.100 19.781 1.00 94.81 91 GLU A N 1
ATOM 737 C CA . GLU A 1 91 ? 2.109 4.223 20.052 1.00 94.81 91 GLU A CA 1
ATOM 738 C C . GLU A 1 91 ? 0.813 4.151 19.216 1.00 94.81 91 GLU A C 1
ATOM 740 O O . GLU A 1 91 ? -0.222 4.675 19.626 1.00 94.81 91 GLU A O 1
ATOM 745 N N . PHE A 1 92 ? 0.844 3.442 18.080 1.00 94.69 92 PHE A N 1
ATOM 746 C CA . PHE A 1 92 ? -0.307 3.232 17.202 1.00 94.69 92 PHE A CA 1
ATOM 747 C C . PHE A 1 92 ? -1.114 1.962 17.525 1.00 94.69 92 PHE A C 1
ATOM 749 O O . PHE A 1 92 ? -2.085 1.660 16.828 1.00 94.69 92 PHE A O 1
ATOM 756 N N . ASP A 1 93 ? -0.752 1.172 18.538 1.00 95.50 93 ASP A N 1
ATOM 757 C CA . ASP A 1 93 ? -1.428 -0.103 18.824 1.00 95.50 93 ASP A CA 1
ATOM 758 C C . ASP A 1 93 ? -2.904 0.070 19.186 1.00 95.50 93 ASP A C 1
ATOM 760 O O . ASP A 1 93 ? -3.746 -0.692 18.704 1.00 95.50 93 ASP A O 1
ATOM 764 N N . SER A 1 94 ? -3.235 1.098 19.977 1.00 96.12 94 SER A N 1
ATOM 765 C CA . SER A 1 94 ? -4.624 1.374 20.370 1.00 96.12 94 SER A CA 1
ATOM 766 C C . SER A 1 94 ? -5.488 1.697 19.154 1.00 96.12 94 SER A C 1
ATOM 768 O O . SER A 1 94 ? -6.493 1.028 18.912 1.00 96.12 94 SER A O 1
ATOM 770 N N . ILE A 1 95 ? -5.055 2.666 18.339 1.00 95.56 95 ILE A N 1
ATOM 771 C CA . ILE A 1 95 ? -5.807 3.094 17.154 1.00 95.56 95 ILE A CA 1
ATOM 772 C C . ILE A 1 95 ? -5.883 1.986 16.097 1.00 95.56 95 ILE A C 1
ATOM 774 O O . ILE A 1 95 ? -6.903 1.838 15.429 1.00 95.56 95 ILE A O 1
ATOM 778 N N . PHE A 1 96 ? -4.858 1.136 15.988 1.00 95.81 96 PHE A N 1
ATOM 779 C CA . PHE A 1 96 ? -4.929 -0.057 15.147 1.00 95.81 96 PHE A CA 1
ATOM 780 C C . PHE A 1 96 ? -5.964 -1.066 15.641 1.00 95.81 96 PHE A C 1
ATOM 782 O O . PHE A 1 96 ? -6.715 -1.610 14.831 1.00 95.81 96 PHE A O 1
ATOM 789 N N . GLY A 1 97 ? -6.045 -1.298 16.953 1.00 96.88 97 GLY A N 1
ATOM 790 C CA . GLY A 1 97 ? -7.091 -2.126 17.548 1.00 96.88 97 GLY A CA 1
ATOM 791 C C . GLY A 1 97 ? -8.492 -1.616 17.203 1.00 96.88 97 GLY A C 1
ATOM 792 O O . GLY A 1 97 ? -9.322 -2.391 16.723 1.00 96.88 97 GLY A O 1
ATOM 793 N N . GLU A 1 98 ? -8.719 -0.312 17.367 1.00 97.12 98 GLU A N 1
ATOM 794 C CA . GLU A 1 98 ? -9.990 0.350 17.049 1.00 97.12 98 GLU A CA 1
ATOM 795 C C . GLU A 1 98 ? -10.332 0.268 15.556 1.00 97.12 98 GLU A C 1
ATOM 797 O O . GLU A 1 98 ? -11.453 -0.102 15.196 1.00 97.12 98 GLU A O 1
ATOM 802 N N . LEU A 1 99 ? -9.357 0.528 14.680 1.00 95.62 99 LEU A N 1
ATOM 803 C CA . LEU A 1 99 ? -9.525 0.434 13.230 1.00 95.62 99 LEU A CA 1
ATOM 804 C C . LEU A 1 99 ? -9.860 -0.991 12.797 1.00 95.62 99 LEU A C 1
ATOM 806 O O . LEU A 1 99 ? -10.796 -1.216 12.028 1.00 95.62 99 LEU A O 1
ATOM 810 N N . ARG A 1 100 ? -9.138 -1.974 13.339 1.00 95.75 100 ARG A N 1
ATOM 811 C CA . ARG A 1 100 ? -9.390 -3.390 13.081 1.00 95.75 100 ARG A CA 1
ATOM 812 C C . ARG A 1 100 ? -10.799 -3.791 13.506 1.00 95.75 100 ARG A C 1
ATOM 814 O O . ARG A 1 100 ? -11.462 -4.542 12.793 1.00 95.75 100 ARG A O 1
ATOM 821 N N . ASP A 1 101 ? -11.271 -3.316 14.652 1.00 96.94 101 ASP A N 1
ATOM 822 C CA . ASP A 1 101 ? -12.631 -3.602 15.102 1.00 96.94 101 ASP A CA 1
ATOM 823 C C . ASP A 1 101 ? -13.678 -2.877 14.251 1.00 96.94 101 ASP A C 1
ATOM 825 O O . ASP A 1 101 ? -14.724 -3.456 13.955 1.00 96.94 101 ASP A O 1
ATOM 829 N N . SER A 1 102 ? -13.372 -1.675 13.762 1.00 96.56 102 SER A N 1
ATOM 830 C CA . SER A 1 102 ? -14.214 -0.975 12.792 1.00 96.56 102 SER A CA 1
ATOM 831 C C . SER A 1 102 ? -14.364 -1.750 11.479 1.00 96.56 102 SER A C 1
ATOM 833 O O . SER A 1 102 ? -15.477 -1.947 10.993 1.00 96.56 102 SER A O 1
ATOM 835 N N . PHE A 1 103 ? -13.278 -2.325 10.952 1.00 95.94 103 PHE A N 1
ATOM 836 C CA . PHE A 1 103 ? -13.340 -3.193 9.772 1.00 95.94 103 PHE A CA 1
ATOM 837 C C . PHE A 1 103 ? -14.199 -4.445 9.983 1.00 95.94 103 PHE A C 1
ATOM 839 O O . PHE A 1 103 ? -14.904 -4.876 9.068 1.00 95.94 103 PHE A O 1
ATOM 846 N N . LYS A 1 104 ? -14.189 -5.033 11.186 1.00 96.88 104 LYS A N 1
ATOM 847 C CA . LYS A 1 104 ? -15.092 -6.151 11.505 1.00 96.88 104 LYS A CA 1
ATOM 848 C C . LYS A 1 104 ? -16.551 -5.702 11.470 1.00 96.88 104 LYS A C 1
ATOM 850 O O . LYS A 1 104 ? -17.360 -6.361 10.821 1.00 96.88 104 LYS A O 1
ATOM 855 N N . ARG A 1 105 ? -16.873 -4.559 12.088 1.00 96.38 105 ARG A N 1
ATOM 856 C CA . ARG A 1 105 ? -18.232 -3.990 12.059 1.00 96.38 105 ARG A CA 1
ATOM 857 C C . ARG A 1 105 ? -18.678 -3.653 10.636 1.00 96.38 105 ARG A C 1
ATOM 859 O O . ARG A 1 105 ? -19.808 -3.954 10.262 1.00 96.38 105 ARG A O 1
ATOM 866 N N . ALA A 1 106 ? -17.791 -3.112 9.802 1.00 95.81 106 ALA A N 1
ATOM 867 C CA . ALA A 1 106 ? -18.061 -2.892 8.382 1.00 95.81 106 ALA A CA 1
ATOM 868 C C . ALA A 1 106 ? -18.439 -4.202 7.665 1.00 95.81 106 ALA A C 1
ATOM 870 O O . ALA A 1 106 ? -19.430 -4.257 6.931 1.00 95.81 106 ALA A O 1
ATOM 871 N N . LYS A 1 107 ? -17.701 -5.290 7.929 1.00 96.00 107 LYS A N 1
ATOM 872 C CA . LYS A 1 107 ? -18.009 -6.615 7.374 1.00 96.00 107 LYS A CA 1
ATOM 873 C C . LYS A 1 107 ? -19.369 -7.136 7.847 1.00 96.00 107 LYS A C 1
ATOM 875 O O . LYS A 1 107 ? -20.126 -7.661 7.032 1.00 96.00 107 LYS A O 1
ATOM 880 N N . GLU A 1 108 ? -19.715 -6.940 9.119 1.00 95.62 108 GLU A N 1
ATOM 881 C CA . GLU A 1 108 ? -21.035 -7.282 9.679 1.00 95.62 108 GLU A CA 1
ATOM 882 C C . GLU A 1 108 ? -22.178 -6.480 9.031 1.00 95.62 108 GLU A C 1
ATOM 884 O O . GLU A 1 108 ? -23.268 -7.016 8.828 1.00 95.62 108 GLU A O 1
ATOM 889 N N . LYS A 1 109 ? -21.918 -5.233 8.613 1.00 95.31 109 LYS A N 1
ATOM 890 C CA . LYS A 1 109 ? -22.846 -4.397 7.824 1.00 95.31 109 LYS A CA 1
ATOM 891 C C . LYS A 1 109 ? -22.955 -4.825 6.347 1.00 95.31 109 LYS A C 1
ATOM 893 O O . LYS A 1 109 ? -23.712 -4.228 5.575 1.00 95.31 109 LYS A O 1
ATOM 898 N N . GLY A 1 110 ? -22.235 -5.872 5.936 1.00 95.25 110 GLY A N 1
ATOM 899 C CA . GLY A 1 110 ? -22.264 -6.426 4.582 1.00 95.25 110 GLY A CA 1
ATOM 900 C C . GLY A 1 110 ? -21.316 -5.735 3.602 1.00 95.25 110 GLY A C 1
ATOM 901 O O . GLY A 1 110 ? -21.577 -5.771 2.400 1.00 95.25 110 GLY A O 1
ATOM 902 N N . ILE A 1 111 ? -20.254 -5.089 4.094 1.00 96.62 111 ILE A N 1
ATOM 903 C CA . ILE A 1 111 ? -19.194 -4.514 3.257 1.00 96.62 111 ILE A CA 1
ATOM 904 C C . ILE A 1 111 ? -18.104 -5.562 3.004 1.00 96.62 111 ILE A C 1
ATOM 906 O O . ILE A 1 111 ? -17.560 -6.166 3.926 1.00 96.62 111 ILE A O 1
ATOM 910 N N . ASN A 1 112 ? -17.738 -5.762 1.745 1.00 96.69 112 ASN A N 1
ATOM 911 C CA . ASN A 1 112 ? -16.530 -6.458 1.337 1.00 96.69 112 ASN A CA 1
ATOM 912 C C . ASN A 1 112 ? -15.364 -5.472 1.335 1.00 96.69 112 ASN A C 1
ATOM 914 O O . ASN A 1 112 ? -15.363 -4.486 0.597 1.00 96.69 112 ASN A O 1
ATOM 918 N N . LEU A 1 113 ? -14.378 -5.752 2.179 1.00 95.06 113 LEU A N 1
ATOM 919 C CA . LEU A 1 113 ? -13.163 -4.959 2.289 1.00 95.06 113 LEU A CA 1
ATOM 920 C C . LEU A 1 113 ? -12.083 -5.554 1.395 1.00 95.06 113 LEU A C 1
ATOM 922 O O . LEU A 1 113 ? -11.856 -6.761 1.419 1.00 95.06 113 LEU A O 1
ATOM 926 N N . TYR A 1 114 ? -11.403 -4.710 0.637 1.00 93.38 114 TYR A N 1
ATOM 927 C CA . TYR A 1 114 ? -10.287 -5.082 -0.215 1.00 93.38 114 TYR A CA 1
ATOM 928 C C . TYR A 1 114 ? -9.085 -4.219 0.126 1.00 93.38 114 TYR A C 1
ATOM 930 O O . TYR A 1 114 ? -9.218 -3.020 0.354 1.00 93.38 114 TYR A O 1
ATOM 938 N N . LEU A 1 115 ? -7.908 -4.823 0.158 1.00 88.25 115 LEU A N 1
ATOM 939 C CA . LEU A 1 115 ? -6.659 -4.115 0.387 1.00 88.25 115 LEU A CA 1
ATOM 940 C C . LEU A 1 115 ? -6.114 -3.707 -0.973 1.00 88.25 115 LEU A C 1
ATOM 942 O O . LEU A 1 115 ? -5.947 -4.575 -1.821 1.00 88.25 115 LEU A O 1
ATOM 946 N N . PHE A 1 116 ? -5.847 -2.429 -1.202 1.00 83.75 116 PHE A N 1
ATOM 947 C CA . PHE A 1 116 ? -5.045 -2.054 -2.359 1.00 83.75 116 PHE A CA 1
ATOM 948 C C . PHE A 1 116 ? -3.575 -2.303 -2.022 1.00 83.75 116 PHE A C 1
ATOM 950 O O . PHE A 1 116 ? -3.106 -1.842 -0.979 1.00 83.75 116 PHE A O 1
ATOM 957 N N . ASP A 1 117 ? -2.877 -3.043 -2.878 1.00 72.69 117 ASP A N 1
ATOM 958 C CA . ASP A 1 117 ? -1.458 -3.338 -2.691 1.00 72.69 117 ASP A CA 1
ATOM 959 C C . ASP A 1 117 ? -0.625 -2.053 -2.579 1.00 72.69 117 ASP A C 1
ATOM 961 O O . ASP A 1 117 ? -0.846 -1.080 -3.304 1.00 72.69 117 ASP A O 1
ATOM 965 N N . ASP A 1 118 ? 0.330 -2.048 -1.647 1.00 66.81 118 ASP A N 1
ATOM 966 C CA . ASP A 1 118 ? 1.161 -0.878 -1.361 1.00 66.81 118 ASP A CA 1
ATOM 967 C C . ASP A 1 118 ? 2.346 -0.741 -2.328 1.00 66.81 118 ASP A C 1
ATOM 969 O O . ASP A 1 118 ? 3.141 0.178 -2.158 1.00 66.81 118 ASP A O 1
ATOM 973 N N . LYS A 1 119 ? 2.479 -1.625 -3.333 1.00 67.38 119 LYS A N 1
ATOM 974 C CA . LYS A 1 119 ? 3.555 -1.652 -4.339 1.00 67.38 119 LYS A CA 1
ATOM 975 C C . LYS A 1 119 ? 4.963 -1.473 -3.762 1.00 67.38 119 LYS A C 1
ATOM 977 O O . LYS A 1 119 ? 5.834 -0.936 -4.449 1.00 67.38 119 LYS A O 1
ATOM 982 N N . SER A 1 120 ? 5.215 -1.879 -2.516 1.00 62.78 120 SER A N 1
ATOM 983 C CA . SER A 1 120 ? 6.469 -1.615 -1.789 1.00 62.78 120 SER A CA 1
ATOM 984 C C . SER A 1 120 ? 6.811 -0.131 -1.554 1.00 62.78 120 SER A C 1
ATOM 986 O O . SER A 1 120 ? 7.935 0.166 -1.157 1.00 62.78 120 SER A O 1
ATOM 988 N N . TYR A 1 121 ? 5.863 0.802 -1.720 1.00 63.44 121 TYR A N 1
ATOM 989 C CA . TYR A 1 121 ? 6.091 2.250 -1.567 1.00 63.44 121 TYR A CA 1
ATOM 990 C C . TYR A 1 121 ? 6.744 2.625 -0.227 1.00 63.44 121 TYR A C 1
ATOM 992 O O . TYR A 1 121 ? 7.562 3.540 -0.155 1.00 63.44 121 TYR A O 1
ATOM 1000 N N . PHE A 1 122 ? 6.411 1.902 0.843 1.00 58.81 122 PHE A N 1
ATOM 1001 C CA . PHE A 1 122 ? 6.969 2.157 2.168 1.00 58.81 122 PHE A CA 1
ATOM 1002 C C . PHE A 1 122 ? 8.470 1.867 2.291 1.00 58.81 122 PHE A C 1
ATOM 1004 O O . PHE A 1 122 ? 9.121 2.496 3.119 1.00 58.81 122 PHE A O 1
ATOM 1011 N N . GLU A 1 123 ? 9.021 0.952 1.492 1.00 58.38 123 GLU A N 1
ATOM 1012 C CA . GLU A 1 123 ? 10.383 0.442 1.697 1.00 58.38 123 GLU A CA 1
ATOM 1013 C C . GLU A 1 123 ? 11.478 1.349 1.151 1.00 58.38 123 GLU A C 1
ATOM 1015 O O . GLU A 1 123 ? 12.552 1.460 1.735 1.00 58.38 123 GLU A O 1
ATOM 1020 N N . ILE A 1 124 ? 11.239 1.989 0.010 1.00 55.88 124 ILE A N 1
ATOM 1021 C CA . ILE A 1 124 ? 12.337 2.598 -0.754 1.00 55.88 124 ILE A CA 1
ATOM 1022 C C . ILE A 1 124 ? 12.393 4.103 -0.538 1.00 55.88 124 ILE A C 1
ATOM 1024 O O . ILE A 1 124 ? 13.467 4.698 -0.586 1.00 55.88 124 ILE A O 1
ATOM 1028 N N . SER A 1 125 ? 11.252 4.742 -0.290 1.00 50.44 125 SER A N 1
ATOM 1029 C CA . SER A 1 125 ? 11.204 6.191 -0.067 1.00 50.44 125 SER A CA 1
ATOM 1030 C C . SER A 1 125 ? 10.320 6.603 1.104 1.00 50.44 125 SER A C 1
ATOM 1032 O O . SER A 1 125 ? 10.332 7.771 1.482 1.00 50.44 125 SER A O 1
ATOM 1034 N N . GLY A 1 126 ? 9.596 5.660 1.715 1.00 54.59 126 GLY A N 1
ATOM 1035 C CA . GLY A 1 126 ? 8.446 6.002 2.539 1.00 54.59 126 GLY A CA 1
ATOM 1036 C C . GLY A 1 126 ? 7.327 6.613 1.690 1.00 54.59 126 GLY A C 1
ATOM 1037 O O . GLY A 1 126 ? 7.469 6.843 0.489 1.00 54.59 126 GLY A O 1
ATOM 1038 N N . TYR A 1 127 ? 6.184 6.858 2.325 1.00 54.88 127 TYR A N 1
ATOM 1039 C CA . TYR A 1 127 ? 5.154 7.704 1.736 1.00 54.88 127 TYR A CA 1
ATOM 1040 C C . TYR A 1 127 ? 5.289 9.112 2.339 1.00 54.88 127 TYR A C 1
ATOM 1042 O O . TYR A 1 127 ? 5.300 9.216 3.574 1.00 54.88 127 TYR A O 1
ATOM 1050 N N . PRO A 1 128 ? 5.380 10.182 1.525 1.00 50.03 128 PRO A N 1
ATOM 1051 C CA . PRO A 1 128 ? 5.431 10.218 0.055 1.00 50.03 128 PRO A CA 1
ATOM 1052 C C . PRO A 1 128 ? 6.856 10.066 -0.511 1.00 50.03 128 PRO A C 1
ATOM 1054 O O . PRO A 1 128 ? 7.813 9.917 0.241 1.00 50.03 128 PRO A O 1
ATOM 1057 N N . ALA A 1 129 ? 6.956 10.099 -1.849 1.00 51.31 129 ALA A N 1
ATOM 1058 C CA . ALA A 1 129 ? 8.188 10.067 -2.646 1.00 51.31 129 ALA A CA 1
ATOM 1059 C C . ALA A 1 129 ? 9.359 10.839 -2.013 1.00 51.31 129 ALA A C 1
ATOM 1061 O O . ALA A 1 129 ? 9.165 11.870 -1.367 1.00 51.31 129 ALA A O 1
ATOM 1062 N N . GLY A 1 130 ? 10.587 10.365 -2.245 1.00 50.66 130 GLY A N 1
ATOM 1063 C CA . GLY A 1 130 ? 11.789 11.014 -1.720 1.00 50.66 130 GLY A CA 1
ATOM 1064 C C . GLY A 1 130 ? 11.919 12.468 -2.192 1.00 50.66 130 GLY A C 1
ATOM 1065 O O . GLY A 1 130 ? 11.254 12.896 -3.133 1.00 50.66 130 GLY A O 1
ATOM 1066 N N . SER A 1 131 ? 12.827 13.238 -1.586 1.00 52.12 131 SER A N 1
ATOM 1067 C CA . SER A 1 131 ? 13.031 14.670 -1.891 1.00 52.12 131 SER A CA 1
ATOM 1068 C C . SER A 1 131 ? 13.356 14.987 -3.360 1.00 52.12 131 SER A C 1
ATOM 1070 O O . SER A 1 131 ? 13.294 16.147 -3.759 1.00 52.12 131 SER A O 1
ATOM 1072 N N . GLU A 1 132 ? 13.714 13.977 -4.155 1.00 54.56 132 GLU A N 1
ATOM 1073 C CA . GLU A 1 132 ? 13.987 14.086 -5.594 1.00 54.56 132 GLU A CA 1
ATOM 1074 C C . GLU A 1 132 ? 12.772 13.734 -6.477 1.00 54.56 132 GLU A C 1
ATOM 1076 O O . GLU A 1 132 ? 12.866 13.778 -7.699 1.00 54.56 132 GLU A O 1
ATOM 1081 N N . GLY A 1 133 ? 11.613 13.423 -5.884 1.00 45.84 133 GLY A N 1
ATOM 1082 C CA . GLY A 1 133 ? 10.395 13.036 -6.604 1.00 45.84 133 GLY A CA 1
ATOM 1083 C C . GLY A 1 133 ? 10.346 11.559 -7.009 1.00 45.84 133 GLY A C 1
ATOM 1084 O O . GLY A 1 133 ? 9.320 11.104 -7.521 1.00 45.84 133 GLY A O 1
ATOM 1085 N N . ASP A 1 134 ? 11.405 10.795 -6.733 1.00 54.53 134 ASP A N 1
ATOM 1086 C CA . ASP A 1 134 ? 11.430 9.353 -6.948 1.00 54.53 134 ASP A CA 1
ATOM 1087 C C . ASP A 1 134 ? 10.411 8.676 -6.029 1.00 54.53 134 ASP A C 1
ATOM 1089 O O . ASP A 1 134 ? 10.515 8.698 -4.801 1.00 54.53 134 ASP A O 1
ATOM 1093 N N . ARG A 1 135 ? 9.407 8.040 -6.640 1.00 52.72 135 ARG A N 1
ATOM 1094 C CA . ARG A 1 135 ? 8.338 7.314 -5.933 1.00 52.72 135 ARG A CA 1
ATOM 1095 C C . ARG A 1 135 ? 8.800 5.988 -5.324 1.00 52.72 135 ARG A C 1
ATOM 1097 O O . ARG A 1 135 ? 7.950 5.198 -4.933 1.00 52.72 135 ARG A O 1
ATOM 1104 N N . GLY A 1 136 ? 10.111 5.734 -5.285 1.00 53.94 136 GLY A N 1
ATOM 1105 C CA . GLY A 1 136 ? 10.704 4.590 -4.603 1.00 53.94 136 GLY A CA 1
ATOM 1106 C C . GLY A 1 136 ? 10.000 3.275 -4.905 1.00 53.94 136 GLY A C 1
ATOM 1107 O O . GLY A 1 136 ? 9.468 2.651 -3.994 1.00 53.94 136 GLY A O 1
ATOM 1108 N N . PHE A 1 137 ? 9.949 2.851 -6.167 1.00 63.84 137 PHE A N 1
ATOM 1109 C CA . PHE A 1 137 ? 9.510 1.493 -6.487 1.00 63.84 137 PHE A CA 1
ATOM 1110 C C . PHE A 1 137 ? 10.716 0.667 -6.932 1.00 63.84 137 PHE A C 1
ATOM 1112 O O . PHE A 1 137 ? 11.549 1.124 -7.718 1.00 63.84 137 PHE A O 1
ATOM 1119 N N . SER A 1 138 ? 10.828 -0.556 -6.419 1.00 73.12 138 SER A N 1
ATOM 1120 C CA . SER A 1 138 ? 11.847 -1.488 -6.889 1.00 73.12 138 SER A CA 1
ATOM 1121 C C . SER A 1 138 ? 11.363 -2.096 -8.194 1.00 73.12 138 SER A C 1
ATOM 1123 O O . SER A 1 138 ? 10.166 -2.270 -8.418 1.00 73.12 138 SER A O 1
ATOM 1125 N N . CYS A 1 139 ? 12.302 -2.436 -9.070 1.00 79.00 139 CYS A N 1
ATOM 1126 C CA . CYS A 1 139 ? 11.980 -3.062 -10.343 1.00 79.00 139 CYS A CA 1
ATOM 1127 C C . CYS A 1 139 ? 11.113 -4.319 -10.142 1.00 79.00 139 CYS A C 1
ATOM 1129 O O . CYS A 1 139 ? 11.534 -5.250 -9.464 1.00 79.00 139 CYS A O 1
ATOM 1131 N N . TRP A 1 140 ? 9.944 -4.384 -10.786 1.00 79.50 140 TRP A N 1
ATOM 1132 C CA . TRP A 1 140 ? 9.041 -5.544 -10.726 1.00 79.50 140 TRP A CA 1
ATOM 1133 C C . TRP A 1 140 ? 9.638 -6.830 -11.315 1.00 79.50 140 TRP A C 1
ATOM 1135 O O . TRP A 1 140 ? 9.179 -7.921 -10.993 1.00 79.50 140 TRP A O 1
ATOM 1145 N N . ASN A 1 141 ? 10.675 -6.715 -12.152 1.00 85.06 141 ASN A N 1
ATOM 1146 C CA . ASN A 1 141 ? 11.442 -7.866 -12.635 1.00 85.06 141 ASN A CA 1
ATOM 1147 C C . ASN A 1 141 ? 12.514 -8.334 -11.631 1.00 85.06 141 ASN A C 1
ATOM 1149 O O . ASN A 1 141 ? 13.188 -9.329 -11.895 1.00 85.06 141 ASN A O 1
ATOM 1153 N N . ASN A 1 142 ? 12.713 -7.637 -10.503 1.00 86.62 142 ASN A N 1
ATOM 1154 C CA . ASN A 1 142 ? 13.542 -8.145 -9.413 1.00 86.62 142 ASN A CA 1
ATOM 1155 C C . ASN A 1 142 ? 12.756 -9.235 -8.651 1.00 86.62 142 ASN A C 1
ATOM 1157 O O . ASN A 1 142 ? 11.750 -8.910 -8.014 1.00 86.62 142 ASN A O 1
ATOM 1161 N N 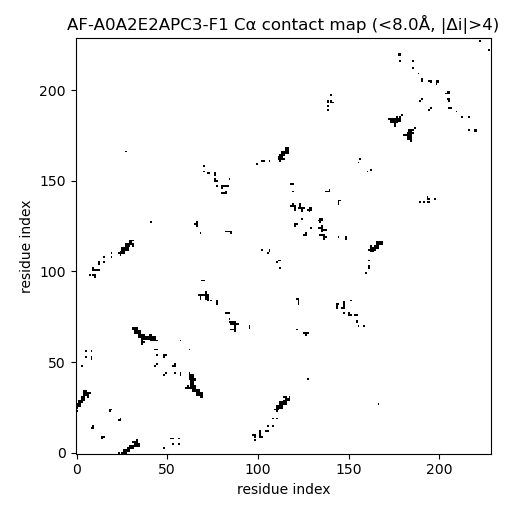. PRO A 1 143 ? 13.195 -10.509 -8.670 1.00 86.44 143 PRO A N 1
ATOM 1162 C CA . PRO A 1 143 ? 12.491 -11.590 -7.977 1.00 86.44 143 PRO A CA 1
ATOM 1163 C C . PRO A 1 143 ? 12.356 -11.360 -6.464 1.00 86.44 143 PRO A C 1
ATOM 1165 O O . PRO A 1 143 ? 11.356 -11.773 -5.881 1.00 86.44 143 PRO A O 1
ATOM 1168 N N . GLU A 1 144 ? 13.292 -10.642 -5.839 1.00 87.25 144 GLU A N 1
ATOM 1169 C CA . GLU A 1 144 ? 13.244 -10.338 -4.402 1.00 87.25 144 GLU A CA 1
ATOM 1170 C C . GLU A 1 144 ? 12.033 -9.466 -4.033 1.00 87.25 144 GLU A C 1
ATOM 1172 O O . GLU A 1 144 ? 11.464 -9.605 -2.951 1.00 87.25 144 GLU A O 1
ATOM 1177 N N . VAL A 1 145 ? 11.587 -8.598 -4.951 1.00 84.06 145 VAL A N 1
ATOM 1178 C CA . VAL A 1 145 ? 10.391 -7.761 -4.763 1.00 84.06 145 VAL A CA 1
ATOM 1179 C C . VAL A 1 145 ? 9.139 -8.625 -4.736 1.00 84.06 145 VAL A C 1
ATOM 1181 O O . VAL A 1 145 ? 8.268 -8.423 -3.894 1.00 84.06 145 VAL A O 1
ATOM 1184 N N . ALA A 1 146 ? 9.049 -9.617 -5.623 1.00 84.00 146 ALA A N 1
ATOM 1185 C CA . ALA A 1 146 ? 7.905 -10.519 -5.661 1.00 84.00 146 ALA A CA 1
ATOM 1186 C C . ALA A 1 146 ? 7.803 -11.348 -4.369 1.00 84.00 146 ALA A C 1
ATOM 1188 O O . ALA A 1 146 ? 6.718 -11.468 -3.799 1.00 84.00 146 ALA A O 1
ATOM 1189 N N . GLU A 1 147 ? 8.924 -11.882 -3.878 1.00 88.19 147 GLU A N 1
ATOM 1190 C CA . GLU A 1 147 ? 8.967 -12.633 -2.617 1.00 88.19 147 GLU A CA 1
ATOM 1191 C C . GLU A 1 147 ? 8.563 -11.761 -1.421 1.00 88.19 147 GLU A C 1
ATOM 1193 O O . GLU A 1 147 ? 7.730 -12.170 -0.604 1.00 88.19 147 GLU A O 1
ATOM 1198 N N . TYR A 1 148 ? 9.075 -10.530 -1.370 1.00 87.62 148 TYR A N 1
ATOM 1199 C CA . TYR A 1 148 ? 8.713 -9.539 -0.362 1.00 87.62 148 TYR A CA 1
ATOM 1200 C C . TYR A 1 148 ? 7.221 -9.190 -0.369 1.00 87.62 148 TYR A C 1
ATOM 1202 O O . TYR A 1 148 ? 6.572 -9.246 0.676 1.00 87.62 148 TYR A O 1
ATOM 1210 N N . LEU A 1 149 ? 6.637 -8.890 -1.532 1.00 85.38 149 LEU A N 1
ATOM 1211 C CA . LEU A 1 149 ? 5.214 -8.545 -1.641 1.00 85.38 149 LEU A CA 1
ATOM 1212 C C . LEU A 1 149 ? 4.305 -9.709 -1.227 1.00 85.38 149 LEU A C 1
ATOM 1214 O O . LEU A 1 149 ? 3.251 -9.500 -0.619 1.00 85.38 149 LEU A O 1
ATOM 1218 N N . VAL A 1 150 ? 4.724 -10.951 -1.488 1.00 87.88 150 VAL A N 1
ATOM 1219 C CA . VAL A 1 150 ? 4.024 -12.144 -0.994 1.00 87.88 150 VAL A CA 1
ATOM 1220 C C . VAL A 1 150 ? 4.090 -12.231 0.535 1.00 87.88 150 VAL A C 1
ATOM 1222 O O . VAL A 1 150 ? 3.077 -12.553 1.162 1.00 87.88 150 VAL A O 1
ATOM 1225 N N . ALA A 1 151 ? 5.236 -11.933 1.155 1.00 91.00 151 ALA A N 1
ATOM 1226 C CA . ALA A 1 151 ? 5.358 -11.880 2.613 1.00 91.00 151 ALA A CA 1
ATOM 1227 C C . ALA A 1 151 ? 4.500 -10.759 3.224 1.00 91.00 151 ALA A C 1
ATOM 1229 O O . ALA A 1 151 ? 3.703 -11.035 4.123 1.00 91.00 151 ALA A O 1
ATOM 1230 N N . ARG A 1 152 ? 4.547 -9.542 2.659 1.00 87.62 152 ARG A N 1
ATOM 1231 C CA . ARG A 1 152 ? 3.677 -8.414 3.046 1.00 87.62 152 ARG A CA 1
ATOM 1232 C C . ARG A 1 152 ? 2.201 -8.767 2.961 1.00 87.62 152 ARG A C 1
ATOM 1234 O O . ARG A 1 152 ? 1.442 -8.519 3.893 1.00 87.62 152 ARG A O 1
ATOM 1241 N N . THR A 1 153 ? 1.799 -9.406 1.867 1.00 87.69 153 THR A N 1
ATOM 1242 C CA . THR A 1 153 ? 0.432 -9.895 1.664 1.00 87.69 153 THR A CA 1
ATOM 1243 C C . THR A 1 153 ? 0.008 -10.858 2.774 1.00 87.69 153 THR A C 1
ATOM 1245 O O . THR A 1 153 ? -1.082 -10.718 3.328 1.00 87.69 153 THR A O 1
ATOM 1248 N N . ARG A 1 154 ? 0.861 -11.828 3.131 1.00 90.69 154 ARG A N 1
ATOM 1249 C CA . ARG A 1 154 ? 0.576 -12.774 4.224 1.00 90.69 154 ARG A CA 1
ATOM 1250 C C . ARG A 1 154 ? 0.427 -12.058 5.562 1.00 90.69 154 ARG A C 1
ATOM 1252 O O . ARG A 1 154 ? -0.482 -12.387 6.315 1.00 90.69 154 ARG A O 1
ATOM 1259 N N . ASP A 1 155 ? 1.279 -11.076 5.828 1.00 91.94 155 ASP A N 1
ATOM 1260 C CA . ASP A 1 155 ? 1.256 -10.285 7.056 1.00 91.94 155 ASP A CA 1
ATOM 1261 C C . ASP A 1 155 ? -0.065 -9.511 7.205 1.00 91.94 155 ASP A C 1
ATOM 1263 O O . ASP A 1 155 ? -0.777 -9.651 8.203 1.00 91.94 155 ASP A O 1
ATOM 1267 N N . TYR A 1 156 ? -0.484 -8.807 6.147 1.00 90.31 156 TYR A N 1
ATOM 1268 C CA . TYR A 1 156 ? -1.791 -8.149 6.107 1.00 90.31 156 TYR A CA 1
ATOM 1269 C C . TYR A 1 156 ? -2.947 -9.130 6.315 1.00 90.31 156 TYR A C 1
ATOM 1271 O O . TYR A 1 156 ? -3.839 -8.852 7.113 1.00 90.31 156 TYR A O 1
ATOM 1279 N N . VAL A 1 157 ? -2.941 -10.284 5.642 1.00 89.69 157 VAL A N 1
ATOM 1280 C CA . VAL A 1 157 ? -4.006 -11.293 5.786 1.00 89.69 157 VAL A CA 1
ATOM 1281 C C . VAL A 1 157 ? -4.063 -11.857 7.210 1.00 89.69 157 VAL A C 1
ATOM 1283 O O . VAL A 1 157 ? -5.155 -12.052 7.745 1.00 89.69 157 VAL A O 1
ATOM 1286 N N . ASN A 1 158 ? -2.912 -12.079 7.850 1.00 93.19 158 ASN A N 1
ATOM 1287 C CA . ASN A 1 158 ? -2.842 -12.581 9.222 1.00 93.19 158 ASN A CA 1
ATOM 1288 C C . ASN A 1 158 ? -3.383 -11.563 10.237 1.00 93.19 158 ASN A C 1
ATOM 1290 O O . ASN A 1 158 ? -4.074 -11.941 11.185 1.00 93.19 158 ASN A O 1
ATOM 1294 N N . GLN A 1 159 ? -3.091 -10.274 10.045 1.00 93.38 159 GLN A N 1
ATOM 1295 C CA . GLN A 1 159 ? -3.480 -9.219 10.985 1.00 93.38 159 GLN A CA 1
ATOM 1296 C C . GLN A 1 159 ? -4.878 -8.637 10.719 1.00 93.38 159 GLN A C 1
ATOM 1298 O O . GLN A 1 159 ? -5.559 -8.200 11.656 1.00 93.38 159 GLN A O 1
ATOM 1303 N N . LEU A 1 160 ? -5.331 -8.666 9.463 1.00 93.69 160 LEU A N 1
ATOM 1304 C CA . LEU A 1 160 ? -6.613 -8.140 8.987 1.00 93.69 160 LEU A CA 1
ATOM 1305 C C . LEU A 1 160 ? -7.434 -9.216 8.239 1.00 93.69 160 LEU A C 1
ATOM 1307 O O . LEU A 1 160 ? -7.820 -9.020 7.084 1.00 93.69 160 LEU A O 1
ATOM 1311 N N . PRO A 1 161 ? -7.794 -10.340 8.891 1.00 94.12 161 PRO A N 1
ATOM 1312 C CA . PRO A 1 161 ? -8.457 -11.473 8.234 1.00 94.12 161 PRO A CA 1
ATOM 1313 C C . PRO A 1 161 ? -9.893 -11.185 7.756 1.00 94.12 161 PRO A C 1
ATOM 1315 O O . PRO A 1 161 ? -10.512 -12.025 7.109 1.00 94.12 161 PRO A O 1
ATOM 1318 N N . MET A 1 162 ? -10.458 -10.019 8.089 1.00 94.94 162 MET A N 1
ATOM 1319 C CA . MET A 1 162 ? -11.772 -9.578 7.605 1.00 94.94 162 MET A CA 1
ATOM 1320 C C . MET A 1 162 ? -11.742 -9.052 6.161 1.00 94.94 162 MET A C 1
ATOM 1322 O O . MET A 1 162 ? -12.802 -8.893 5.544 1.00 94.94 162 MET A O 1
ATOM 1326 N N . PHE A 1 163 ? -10.555 -8.779 5.614 1.00 94.06 163 PHE A N 1
ATOM 1327 C CA . PHE A 1 163 ? -10.398 -8.378 4.222 1.00 94.06 163 PHE A CA 1
ATOM 1328 C C . PHE A 1 163 ? -10.674 -9.566 3.295 1.00 94.06 163 PHE A C 1
ATOM 1330 O O . PHE A 1 163 ? -10.222 -10.686 3.504 1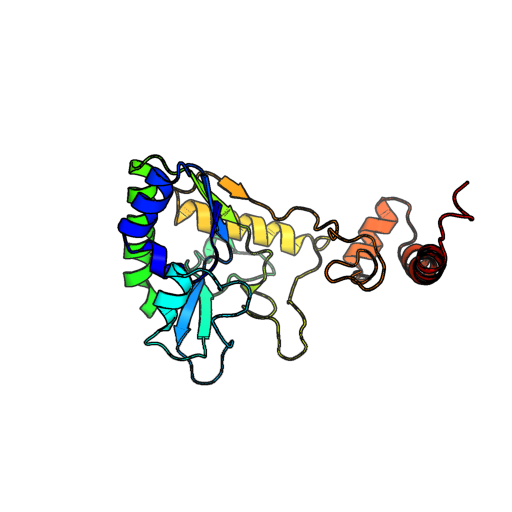.00 94.06 163 PHE A O 1
ATOM 1337 N N . SER A 1 164 ? -11.476 -9.311 2.267 1.00 90.62 164 SER A N 1
ATOM 1338 C CA . SER A 1 164 ? -11.991 -10.299 1.315 1.00 90.62 164 SER A CA 1
ATOM 1339 C C . SER A 1 164 ? -11.039 -10.545 0.142 1.00 90.62 164 SER A C 1
ATOM 1341 O O . SER A 1 164 ? -11.210 -11.520 -0.585 1.00 90.62 164 SER A O 1
ATOM 1343 N N . GLY A 1 165 ? -10.042 -9.682 -0.050 1.00 88.44 165 GLY A N 1
ATOM 1344 C CA . GLY A 1 165 ? -9.023 -9.855 -1.075 1.00 88.44 165 GLY A CA 1
ATOM 1345 C C . GLY A 1 165 ? -8.074 -8.670 -1.176 1.00 88.44 165 GLY A C 1
ATOM 1346 O O . GLY A 1 165 ? -8.198 -7.683 -0.447 1.00 88.44 165 GLY A O 1
ATOM 1347 N N . ILE A 1 166 ? -7.144 -8.785 -2.117 1.00 85.00 166 ILE A N 1
ATOM 1348 C CA . ILE A 1 166 ? -6.185 -7.742 -2.472 1.00 85.00 166 ILE A CA 1
ATOM 1349 C C . ILE A 1 166 ? -6.481 -7.297 -3.901 1.00 85.00 166 ILE A C 1
ATOM 1351 O O . ILE A 1 166 ? -6.714 -8.124 -4.783 1.00 85.00 166 ILE A O 1
ATOM 1355 N N . VAL A 1 167 ? -6.497 -5.988 -4.110 1.00 84.69 167 VAL A N 1
ATOM 1356 C CA . VAL A 1 167 ? -6.554 -5.343 -5.415 1.00 84.69 167 VAL A CA 1
ATOM 1357 C C . VAL A 1 167 ? -5.137 -4.917 -5.753 1.00 84.69 167 VAL A C 1
ATOM 1359 O O . VAL A 1 167 ? -4.540 -4.094 -5.065 1.00 84.69 167 VAL A O 1
ATOM 1362 N N . LEU A 1 168 ? -4.602 -5.507 -6.814 1.00 75.69 168 LEU A N 1
ATOM 1363 C CA . LEU A 1 168 ? -3.354 -5.065 -7.411 1.00 75.69 168 LEU A CA 1
ATOM 1364 C C . LEU A 1 168 ? -3.694 -3.938 -8.384 1.00 75.69 168 LEU A C 1
ATOM 1366 O O . LEU A 1 168 ? -4.637 -4.077 -9.163 1.00 75.69 168 LEU A O 1
ATOM 1370 N N . ASP A 1 169 ? -2.902 -2.869 -8.391 1.00 66.31 169 ASP A N 1
ATOM 1371 C CA . ASP A 1 169 ? -3.028 -1.778 -9.376 1.00 66.31 169 ASP A CA 1
ATOM 1372 C C . ASP A 1 169 ? -2.806 -2.261 -10.829 1.00 66.31 169 ASP A C 1
ATOM 1374 O O . ASP A 1 169 ? -3.019 -1.537 -11.794 1.00 66.31 169 ASP A O 1
ATOM 1378 N N . GLY A 1 170 ? -2.385 -3.520 -10.994 1.00 58.62 170 GLY A N 1
ATOM 1379 C CA . GLY A 1 170 ? -2.059 -4.115 -12.279 1.00 58.62 170 GLY A CA 1
ATOM 1380 C C . GLY A 1 170 ? -0.803 -3.495 -12.897 1.00 58.62 170 GLY A C 1
ATOM 1381 O O . GLY A 1 170 ? -0.159 -2.627 -12.300 1.00 58.62 170 GLY A O 1
ATOM 1382 N N . PRO A 1 171 ? -0.407 -3.954 -14.094 1.00 55.62 171 PRO A N 1
ATOM 1383 C CA . PRO A 1 171 ? 0.464 -3.159 -14.945 1.00 55.62 171 PRO A CA 1
ATOM 1384 C C . PRO A 1 171 ? -0.242 -1.825 -15.208 1.00 55.62 171 PRO A C 1
ATOM 1386 O O . PRO A 1 171 ? -1.277 -1.790 -15.874 1.00 55.62 171 PRO A O 1
ATOM 1389 N N . ASP A 1 172 ? 0.300 -0.743 -14.649 1.00 57.09 172 ASP A N 1
ATOM 1390 C CA . ASP A 1 172 ? -0.129 0.617 -14.956 1.00 57.09 172 ASP A CA 1
ATOM 1391 C C . ASP A 1 172 ? 0.224 0.874 -16.423 1.00 57.09 172 ASP A C 1
ATOM 1393 O O . ASP A 1 172 ? 1.314 1.335 -16.754 1.00 57.09 172 ASP A O 1
ATOM 1397 N N . TYR A 1 173 ? -0.684 0.499 -17.325 1.00 54.00 173 TYR A N 1
ATOM 1398 C CA . TYR A 1 173 ? -0.574 0.771 -18.754 1.00 54.00 173 TYR A CA 1
ATOM 1399 C C . TYR A 1 173 ? -0.850 2.238 -19.067 1.00 54.00 173 TYR A C 1
ATOM 1401 O O . TYR A 1 173 ? -1.319 2.498 -20.168 1.00 54.00 173 TYR A O 1
ATOM 1409 N N . LYS A 1 174 ? -0.582 3.148 -18.114 1.00 57.44 174 LYS A N 1
ATOM 1410 C CA . LYS A 1 174 ? -0.510 4.595 -18.277 1.00 57.44 174 LYS A CA 1
ATOM 1411 C C . LYS A 1 174 ? -1.643 5.099 -19.174 1.00 57.44 174 LYS A C 1
ATOM 1413 O O . LYS A 1 174 ? -1.549 5.101 -20.398 1.00 57.44 174 LYS A O 1
ATOM 1418 N N . TRP A 1 175 ? -2.763 5.445 -18.539 1.00 52.84 175 TRP A N 1
ATOM 1419 C CA . TRP A 1 175 ? -4.071 5.687 -19.165 1.00 52.84 175 TRP A CA 1
ATOM 1420 C C . TRP A 1 175 ? -4.058 6.635 -20.377 1.00 52.84 175 TRP A C 1
ATOM 1422 O O . TRP A 1 175 ? -4.982 6.594 -21.192 1.00 52.84 175 TRP A O 1
ATOM 1432 N N . GLU A 1 176 ? -3.019 7.457 -20.517 1.00 59.00 176 GLU A N 1
ATOM 1433 C CA . GLU A 1 176 ? -2.831 8.422 -21.588 1.00 59.00 176 GLU A CA 1
ATOM 1434 C C . GLU A 1 176 ? -1.644 8.006 -22.476 1.00 59.00 176 GLU A C 1
ATOM 1436 O O . 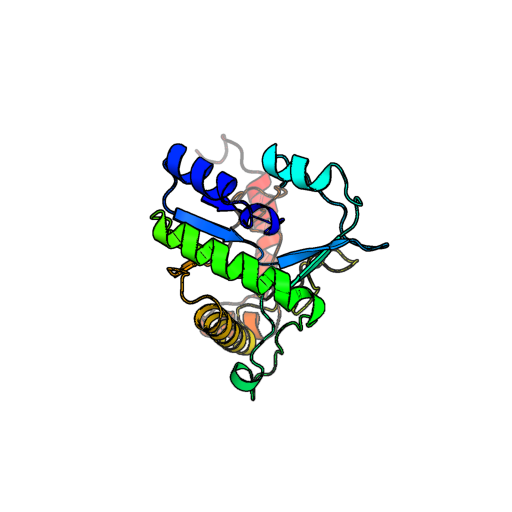GLU A 1 176 ? -0.486 8.335 -22.250 1.00 59.00 176 GLU A O 1
ATOM 1441 N N . ILE A 1 177 ? -1.934 7.320 -23.586 1.00 61.38 177 ILE A N 1
ATOM 1442 C CA . ILE A 1 177 ? -0.910 6.939 -24.584 1.00 61.38 177 ILE A CA 1
ATOM 1443 C C . ILE A 1 177 ? -0.256 8.187 -25.225 1.00 61.38 177 ILE A C 1
ATOM 1445 O O . ILE A 1 177 ? 0.767 8.088 -25.896 1.00 61.38 177 ILE A O 1
ATOM 1449 N N . ALA A 1 178 ? -0.841 9.376 -25.054 1.00 62.69 178 ALA A N 1
ATOM 1450 C CA . ALA A 1 178 ? -0.353 10.601 -25.665 1.00 62.69 178 ALA A CA 1
ATOM 1451 C C . ALA A 1 178 ? 0.945 11.111 -24.993 1.00 62.69 178 ALA A C 1
ATOM 1453 O O . ALA A 1 178 ? 0.997 11.295 -23.777 1.00 62.69 178 ALA A O 1
ATOM 1454 N N . PRO A 1 179 ? 1.991 11.407 -25.787 1.00 63.59 179 PRO A N 1
ATOM 1455 C CA . PRO A 1 179 ? 3.227 12.014 -25.303 1.00 63.59 179 PRO A CA 1
ATOM 1456 C C . PRO A 1 179 ? 3.016 13.301 -24.489 1.00 63.59 179 PRO A C 1
ATOM 1458 O O . PRO A 1 179 ? 2.489 14.277 -25.020 1.00 63.59 179 PRO A O 1
ATOM 1461 N N . GLY A 1 180 ? 3.554 13.353 -23.267 1.00 62.16 180 GLY A N 1
ATOM 1462 C CA . GLY A 1 180 ? 3.546 14.553 -22.415 1.00 62.16 180 GLY A CA 1
ATOM 1463 C C . GLY A 1 180 ? 2.329 14.713 -21.500 1.00 62.16 180 GLY A C 1
ATOM 1464 O O . GLY A 1 180 ? 2.252 15.716 -20.793 1.00 62.16 180 GLY A O 1
ATOM 1465 N N . GLU A 1 181 ? 1.418 13.744 -21.496 1.00 68.69 181 GLU A N 1
ATOM 1466 C CA . GLU A 1 181 ? 0.304 13.683 -20.551 1.00 68.69 181 GLU A CA 1
ATOM 1467 C C . GLU A 1 181 ? 0.733 13.121 -19.181 1.00 68.69 181 GLU A C 1
ATOM 1469 O O . GLU A 1 181 ? 1.875 12.686 -18.994 1.00 68.69 181 GLU A O 1
ATOM 1474 N N . ARG A 1 182 ? -0.168 13.174 -18.190 1.00 60.50 182 ARG A N 1
ATOM 1475 C CA . ARG A 1 182 ? 0.146 12.818 -16.794 1.00 60.50 182 ARG A CA 1
ATOM 1476 C C . ARG A 1 182 ? 0.577 11.360 -16.676 1.00 60.50 182 ARG A C 1
ATOM 1478 O O . ARG A 1 182 ? 1.505 11.053 -15.930 1.00 60.50 182 ARG A O 1
ATOM 1485 N N . ASP A 1 183 ? -0.104 10.490 -17.410 1.00 62.12 183 ASP A N 1
ATOM 1486 C CA . ASP A 1 183 ? 0.168 9.063 -17.463 1.00 62.12 183 ASP A CA 1
ATOM 1487 C C . ASP A 1 183 ? 0.731 8.707 -18.849 1.00 62.12 183 ASP A C 1
ATOM 1489 O O . ASP A 1 183 ? 0.098 7.963 -19.584 1.00 62.12 183 ASP A O 1
ATOM 1493 N N . ASP A 1 184 ? 1.896 9.268 -19.212 1.00 67.31 184 ASP A N 1
ATOM 1494 C CA . ASP A 1 184 ? 2.605 9.028 -20.483 1.00 67.31 184 ASP A CA 1
ATOM 1495 C C . ASP A 1 184 ? 3.306 7.654 -20.473 1.00 67.31 184 ASP A C 1
ATOM 1497 O O . ASP A 1 184 ? 4.310 7.448 -19.782 1.00 67.31 184 ASP A O 1
ATOM 1501 N N . LEU A 1 185 ? 2.808 6.714 -21.288 1.00 66.50 185 LEU A N 1
ATOM 1502 C CA . LEU A 1 185 ? 3.379 5.365 -21.457 1.00 66.50 185 LEU A CA 1
ATOM 1503 C C . LEU A 1 185 ? 4.869 5.378 -21.858 1.00 66.50 185 LEU A C 1
ATOM 1505 O O . LEU A 1 185 ? 5.581 4.398 -21.646 1.00 66.50 185 LEU A O 1
ATOM 1509 N N . PHE A 1 186 ? 5.353 6.481 -22.432 1.00 66.50 186 PHE A N 1
ATOM 1510 C CA . PHE A 1 186 ? 6.728 6.649 -22.894 1.00 66.50 186 PHE A CA 1
ATOM 1511 C C . PHE A 1 186 ? 7.647 7.336 -21.874 1.00 66.50 186 PHE A C 1
ATOM 1513 O O . PHE A 1 186 ? 8.831 7.516 -22.168 1.00 66.50 186 PHE A O 1
ATOM 1520 N N . ALA A 1 187 ? 7.131 7.781 -20.724 1.00 65.00 187 ALA A N 1
ATOM 1521 C CA . ALA A 1 187 ? 7.897 8.568 -19.755 1.00 65.00 187 ALA A CA 1
ATOM 1522 C C . ALA A 1 187 ? 8.714 7.720 -18.769 1.00 65.00 187 ALA A C 1
ATOM 1524 O O . ALA A 1 187 ? 9.767 8.166 -18.317 1.00 65.00 187 ALA A O 1
ATOM 1525 N N . GLU A 1 188 ? 8.270 6.502 -18.456 1.00 68.44 188 GLU A N 1
ATOM 1526 C CA . GLU A 1 188 ? 8.884 5.664 -17.422 1.00 68.44 188 GLU A CA 1
ATOM 1527 C C . GLU A 1 188 ? 9.305 4.307 -18.003 1.00 68.44 188 GLU A C 1
ATOM 1529 O O . GLU A 1 188 ? 8.477 3.477 -18.371 1.00 68.44 188 GLU A O 1
ATOM 1534 N N . PHE A 1 189 ? 10.613 4.053 -18.068 1.00 75.81 189 PHE A N 1
ATOM 1535 C CA . PHE A 1 189 ? 11.170 2.735 -18.376 1.00 75.81 189 PHE A CA 1
ATOM 1536 C C . PHE A 1 189 ? 12.302 2.396 -17.407 1.00 75.81 189 PHE A C 1
ATOM 1538 O O . PHE A 1 189 ? 13.022 3.268 -16.927 1.00 75.81 189 PHE A O 1
ATOM 1545 N N . CYS A 1 190 ? 12.487 1.106 -17.134 1.00 79.38 190 CYS A N 1
ATOM 1546 C CA . CYS A 1 190 ? 13.564 0.616 -16.283 1.00 79.38 190 CYS A CA 1
ATOM 1547 C C . CYS A 1 190 ? 14.550 -0.204 -17.121 1.00 79.38 190 CYS A C 1
ATOM 1549 O O . CYS A 1 190 ? 14.174 -1.215 -17.710 1.00 79.38 190 CYS A O 1
ATOM 1551 N N . ALA A 1 191 ? 15.814 0.221 -17.153 1.00 88.06 191 ALA A N 1
ATOM 1552 C CA . ALA A 1 191 ? 16.888 -0.429 -17.910 1.00 88.06 191 ALA A CA 1
ATOM 1553 C C . ALA A 1 191 ? 17.865 -1.226 -17.022 1.00 88.06 191 ALA A C 1
ATOM 1555 O O . ALA A 1 191 ? 18.979 -1.533 -17.452 1.00 88.06 191 ALA A O 1
ATOM 1556 N N . CYS A 1 192 ? 17.475 -1.543 -15.781 1.00 88.12 192 CYS A N 1
ATOM 1557 C CA . CYS A 1 192 ? 18.318 -2.319 -14.872 1.00 88.12 192 CYS A CA 1
ATOM 1558 C C . CYS A 1 192 ? 18.535 -3.755 -15.376 1.00 88.12 192 CYS A C 1
ATOM 1560 O O . CYS A 1 192 ? 17.808 -4.244 -16.248 1.00 88.12 192 CYS A O 1
ATOM 1562 N N . ASP A 1 193 ? 19.505 -4.452 -14.784 1.00 92.62 193 ASP A N 1
ATOM 1563 C CA . ASP A 1 193 ? 19.879 -5.813 -15.182 1.00 92.62 193 ASP A CA 1
ATOM 1564 C C . ASP A 1 193 ? 18.694 -6.786 -15.160 1.00 92.62 193 ASP A C 1
ATOM 1566 O O . ASP A 1 193 ? 18.574 -7.625 -16.051 1.00 92.62 193 ASP A O 1
ATOM 1570 N N . HIS A 1 194 ? 17.768 -6.645 -14.205 1.00 92.12 194 HIS A N 1
ATOM 1571 C CA . HIS A 1 194 ? 16.557 -7.465 -14.150 1.00 92.12 194 HIS A CA 1
ATOM 1572 C C . HIS A 1 194 ? 15.669 -7.280 -15.388 1.00 92.12 194 HIS A C 1
ATOM 1574 O O . HIS A 1 194 ? 15.263 -8.263 -16.005 1.00 92.12 194 HIS A O 1
ATOM 1580 N N . CYS A 1 195 ? 15.414 -6.034 -15.802 1.00 90.44 195 CYS A N 1
ATOM 1581 C CA . CYS A 1 195 ? 14.645 -5.753 -17.016 1.00 90.44 195 CYS A CA 1
ATOM 1582 C C . CYS A 1 195 ? 15.380 -6.200 -18.280 1.00 90.44 195 CYS A C 1
ATOM 1584 O O . CYS A 1 195 ? 14.756 -6.747 -19.188 1.00 90.44 195 CYS A O 1
ATOM 1586 N N . GLN A 1 196 ? 16.700 -6.000 -18.349 1.00 93.69 196 GLN A N 1
ATOM 1587 C CA . GLN A 1 196 ? 17.492 -6.459 -19.492 1.00 93.69 196 GLN A CA 1
ATOM 1588 C C . GLN A 1 196 ? 17.485 -7.984 -19.619 1.00 93.69 196 GLN A C 1
ATOM 1590 O O . GLN A 1 196 ? 17.373 -8.508 -20.728 1.00 93.69 196 GLN A O 1
ATOM 1595 N N . ASN A 1 197 ? 17.588 -8.702 -18.500 1.00 94.88 197 ASN A N 1
ATOM 1596 C CA . ASN A 1 197 ? 17.534 -10.160 -18.486 1.00 94.88 197 ASN A CA 1
ATOM 1597 C C . ASN A 1 197 ? 16.144 -10.665 -18.888 1.00 94.88 197 ASN A C 1
ATOM 1599 O O . ASN A 1 197 ? 16.063 -11.497 -19.789 1.00 94.88 197 ASN A O 1
ATOM 1603 N N . ALA A 1 198 ? 15.070 -10.098 -18.328 1.00 93.88 198 ALA A N 1
ATOM 1604 C CA . ALA A 1 198 ? 13.699 -10.437 -18.713 1.00 93.88 198 ALA A CA 1
ATOM 1605 C C . ALA A 1 198 ? 13.452 -10.200 -20.216 1.00 93.88 198 ALA A C 1
ATOM 1607 O O . ALA A 1 198 ? 12.947 -11.075 -20.918 1.00 93.88 198 ALA A O 1
ATOM 1608 N N . ALA A 1 199 ? 13.891 -9.057 -20.754 1.00 93.94 199 ALA A N 1
ATOM 1609 C CA . ALA A 1 199 ? 13.793 -8.775 -22.184 1.00 93.94 199 ALA A CA 1
ATOM 1610 C C . ALA A 1 199 ? 14.569 -9.800 -23.029 1.00 93.94 199 ALA A C 1
ATOM 1612 O O . ALA A 1 199 ? 14.050 -10.298 -24.028 1.00 93.94 199 ALA A O 1
ATOM 1613 N N . ARG A 1 200 ? 15.786 -10.170 -22.608 1.00 95.81 200 ARG A N 1
ATOM 1614 C CA . ARG A 1 200 ? 16.611 -11.166 -23.307 1.00 95.81 200 ARG A CA 1
ATOM 1615 C C . ARG A 1 200 ? 15.945 -12.542 -23.338 1.00 95.81 200 ARG A C 1
ATOM 1617 O O . ARG A 1 200 ? 15.995 -13.201 -24.374 1.00 95.81 200 ARG A O 1
ATOM 1624 N N . GLU A 1 201 ? 15.310 -12.965 -22.247 1.00 96.56 201 GLU A N 1
ATOM 1625 C CA . GLU A 1 201 ? 14.552 -14.225 -22.179 1.00 96.56 201 GLU A CA 1
ATOM 1626 C C . GLU A 1 201 ? 13.362 -14.243 -23.146 1.00 96.56 201 GLU A C 1
ATOM 1628 O O . GLU A 1 201 ? 13.041 -15.283 -23.720 1.00 96.56 201 GLU A O 1
ATOM 1633 N N . MET A 1 202 ? 12.765 -13.078 -23.402 1.00 96.25 202 MET A N 1
ATOM 1634 C CA . MET A 1 202 ? 11.707 -12.897 -24.400 1.00 96.25 202 MET A CA 1
ATOM 1635 C C . MET A 1 202 ? 12.238 -12.747 -25.839 1.00 96.25 202 MET A C 1
ATOM 1637 O O . MET A 1 202 ? 11.449 -12.586 -26.768 1.00 96.25 202 MET A O 1
ATOM 1641 N N . GLY A 1 203 ? 13.559 -12.789 -26.053 1.00 97.06 203 GLY A N 1
ATOM 1642 C CA . GLY A 1 203 ? 14.183 -12.564 -27.361 1.00 97.06 203 GLY A CA 1
ATOM 1643 C C . GLY A 1 203 ? 14.182 -11.098 -27.813 1.00 97.06 203 GLY A C 1
ATOM 1644 O O . GLY A 1 203 ? 14.295 -10.826 -29.008 1.00 97.06 203 GLY A O 1
ATOM 1645 N N . LEU A 1 204 ? 14.041 -10.159 -26.875 1.00 95.38 204 LEU A N 1
ATOM 1646 C CA . LEU A 1 204 ? 13.987 -8.720 -27.119 1.00 95.38 204 LEU A CA 1
ATOM 1647 C C . LEU A 1 204 ? 15.327 -8.043 -26.795 1.00 95.38 204 LEU A C 1
ATOM 1649 O O . LEU A 1 204 ? 16.086 -8.481 -25.931 1.00 95.38 204 LEU A O 1
ATOM 1653 N N . ASP A 1 205 ? 15.594 -6.929 -27.477 1.00 94.06 205 ASP A N 1
ATOM 1654 C CA . ASP A 1 205 ? 16.735 -6.046 -27.220 1.00 94.06 205 ASP A CA 1
ATOM 1655 C C . ASP A 1 205 ? 16.219 -4.762 -26.557 1.00 94.06 205 ASP A C 1
ATOM 1657 O O . ASP A 1 205 ? 15.755 -3.843 -27.236 1.00 94.06 205 ASP A O 1
ATOM 1661 N N . LEU A 1 206 ? 16.233 -4.735 -25.218 1.00 91.75 206 LEU A N 1
ATOM 1662 C CA . LEU A 1 206 ? 15.623 -3.655 -24.435 1.00 91.75 206 LEU A CA 1
ATOM 1663 C C . LEU A 1 206 ? 16.199 -2.283 -24.789 1.00 91.75 206 LEU A C 1
ATOM 1665 O O . LEU A 1 206 ? 15.444 -1.325 -24.929 1.00 91.75 206 LEU A O 1
ATOM 1669 N N . MET A 1 207 ? 17.516 -2.190 -24.978 1.00 91.69 207 MET A N 1
ATOM 1670 C CA . MET A 1 207 ? 18.153 -0.912 -25.290 1.00 91.69 207 MET A CA 1
ATOM 1671 C C . MET A 1 207 ? 17.740 -0.407 -26.669 1.00 91.69 207 MET A C 1
ATOM 1673 O O . MET A 1 207 ? 17.417 0.768 -26.802 1.00 91.69 207 MET A O 1
ATOM 1677 N N . LYS A 1 208 ? 17.621 -1.290 -27.671 1.00 91.06 208 LYS A N 1
ATOM 1678 C CA . LYS A 1 208 ? 17.071 -0.885 -28.975 1.00 91.06 208 LYS A CA 1
ATOM 1679 C C . LYS A 1 208 ? 15.615 -0.439 -28.902 1.00 91.06 208 LYS A C 1
ATOM 1681 O O . LYS A 1 208 ? 15.235 0.461 -29.644 1.00 91.06 208 LYS A O 1
ATOM 1686 N N . LEU A 1 209 ? 14.798 -1.063 -28.051 1.00 88.56 209 LEU A N 1
ATOM 1687 C CA . LEU A 1 209 ? 13.407 -0.642 -27.854 1.00 88.56 209 LEU A CA 1
ATOM 1688 C C . LEU A 1 209 ? 13.335 0.747 -27.208 1.00 88.56 209 LEU A C 1
ATOM 1690 O O . LEU A 1 209 ? 12.559 1.582 -27.666 1.00 88.56 209 LEU A O 1
ATOM 1694 N N . ILE A 1 210 ? 14.171 1.010 -26.199 1.00 87.19 210 ILE A N 1
ATOM 1695 C CA . ILE A 1 210 ? 14.282 2.326 -25.553 1.00 87.19 210 ILE A CA 1
ATOM 1696 C C . ILE A 1 210 ? 14.772 3.385 -26.554 1.00 87.19 210 ILE A C 1
ATOM 1698 O O . ILE A 1 210 ? 14.174 4.455 -26.648 1.00 87.19 210 ILE A O 1
ATOM 1702 N N . ASP A 1 211 ? 15.798 3.085 -27.354 1.00 86.31 211 ASP A N 1
ATOM 1703 C CA . ASP A 1 211 ? 16.312 4.010 -28.374 1.00 86.31 211 ASP A CA 1
ATOM 1704 C C . ASP A 1 211 ? 15.249 4.331 -29.441 1.00 86.31 211 ASP A C 1
ATOM 1706 O O . ASP A 1 211 ? 15.089 5.481 -29.863 1.00 86.31 211 ASP A O 1
ATOM 1710 N N . ALA A 1 212 ? 14.477 3.323 -29.864 1.00 86.69 212 ALA A N 1
ATOM 1711 C CA . ALA A 1 212 ? 13.381 3.500 -30.813 1.00 86.69 212 ALA A CA 1
ATOM 1712 C C . ALA A 1 212 ? 12.217 4.322 -30.227 1.00 86.69 212 ALA A C 1
ATOM 1714 O O . ALA A 1 212 ? 11.522 5.009 -30.980 1.00 86.69 212 ALA A O 1
ATOM 1715 N N . LEU A 1 213 ? 12.035 4.305 -28.901 1.00 83.56 213 LEU A N 1
ATOM 1716 C CA . LEU A 1 213 ? 10.953 4.992 -28.194 1.00 83.56 213 LEU A CA 1
ATOM 1717 C C . LEU A 1 213 ? 10.941 6.495 -28.478 1.00 83.56 213 LEU A C 1
ATOM 1719 O O . LEU A 1 213 ? 9.887 7.063 -28.750 1.00 83.56 213 LEU A O 1
ATOM 1723 N N . ALA A 1 214 ? 12.112 7.137 -28.467 1.00 75.38 214 ALA A N 1
ATOM 1724 C CA . ALA A 1 214 ? 12.224 8.572 -28.712 1.00 75.38 214 ALA A CA 1
ATOM 1725 C C . ALA A 1 214 ? 11.787 8.945 -30.138 1.00 75.38 214 ALA A C 1
ATOM 1727 O O . ALA A 1 214 ? 11.111 9.952 -30.343 1.00 75.38 214 ALA A O 1
ATOM 1728 N N . THR A 1 215 ? 12.133 8.108 -31.120 1.00 80.19 215 THR A N 1
ATOM 1729 C CA . THR A 1 215 ? 11.746 8.319 -32.522 1.00 80.19 215 THR A CA 1
ATOM 1730 C C . THR A 1 215 ? 10.249 8.085 -32.702 1.00 80.19 215 THR A C 1
ATOM 1732 O O . THR A 1 215 ? 9.564 8.917 -33.290 1.00 80.19 215 THR A O 1
ATOM 1735 N N . PHE A 1 216 ? 9.716 7.015 -32.114 1.00 82.06 216 PHE A N 1
ATOM 1736 C CA . PHE A 1 216 ? 8.288 6.717 -32.153 1.00 82.06 216 PHE A CA 1
ATOM 1737 C C . PHE A 1 216 ? 7.440 7.802 -31.466 1.00 82.06 216 PHE A C 1
ATOM 1739 O O . PHE A 1 216 ? 6.415 8.216 -32.003 1.00 82.06 216 PHE A O 1
ATOM 1746 N N . LYS A 1 217 ? 7.900 8.345 -30.329 1.00 78.25 217 LYS A N 1
ATOM 1747 C CA . LYS A 1 217 ? 7.252 9.466 -29.625 1.00 78.25 217 LYS A CA 1
ATOM 1748 C C . LYS A 1 217 ? 7.132 10.703 -30.520 1.00 78.25 217 LYS A C 1
ATOM 1750 O O . LYS A 1 217 ? 6.076 11.331 -30.560 1.00 78.25 217 LYS A O 1
ATOM 1755 N N . LEU A 1 218 ? 8.193 11.027 -31.265 1.00 77.69 218 LEU A N 1
ATOM 1756 C CA . LEU A 1 218 ? 8.191 12.135 -32.225 1.00 77.69 218 LEU A CA 1
ATOM 1757 C C . LEU A 1 218 ? 7.234 11.885 -33.396 1.00 77.69 218 LEU A C 1
ATOM 1759 O O . LEU A 1 218 ? 6.565 12.818 -33.832 1.00 77.69 218 LEU A O 1
ATOM 1763 N N . GLU A 1 219 ? 7.156 10.654 -33.903 1.00 80.00 219 GLU A N 1
ATOM 1764 C CA . GLU A 1 219 ? 6.214 10.295 -34.969 1.00 80.00 219 GLU A CA 1
ATOM 1765 C C . GLU A 1 219 ? 4.759 10.424 -34.507 1.00 80.00 219 GLU A C 1
ATOM 1767 O O . GLU A 1 219 ? 3.957 11.038 -35.210 1.00 80.00 219 GLU A O 1
ATOM 1772 N N . LEU A 1 220 ? 4.430 9.932 -33.306 1.00 76.44 220 LEU A N 1
ATOM 1773 C CA . LEU A 1 220 ? 3.089 10.045 -32.724 1.00 76.44 220 LEU A CA 1
ATOM 1774 C C . LEU A 1 220 ? 2.643 11.503 -32.561 1.00 76.44 220 LEU A C 1
ATOM 1776 O O . LEU A 1 220 ? 1.511 11.833 -32.902 1.00 76.44 220 LEU A O 1
ATOM 1780 N N . GLN A 1 221 ? 3.530 12.391 -32.101 1.00 73.69 221 GLN A N 1
ATOM 1781 C CA . GLN A 1 221 ? 3.235 13.828 -31.981 1.00 73.69 221 GLN A CA 1
ATOM 1782 C C . GLN A 1 221 ? 2.985 14.518 -33.332 1.00 73.69 221 GLN A C 1
ATOM 1784 O O . GLN A 1 221 ? 2.422 15.609 -33.371 1.00 73.69 221 GLN A O 1
ATOM 1789 N N . GLN A 1 222 ? 3.423 13.911 -34.437 1.00 75.56 222 GLN A N 1
ATOM 1790 C CA . GLN A 1 222 ? 3.266 14.430 -35.797 1.00 75.56 222 GLN A CA 1
ATOM 1791 C C . GLN A 1 222 ? 2.117 13.770 -36.571 1.00 75.56 222 GLN A C 1
ATOM 1793 O O . GLN A 1 222 ? 1.970 14.046 -37.772 1.00 75.56 222 GLN A O 1
ATOM 1798 N N . LEU A 1 223 ? 1.352 12.876 -35.933 1.00 71.00 223 LEU A N 1
ATOM 1799 C CA . LEU A 1 223 ? 0.130 12.324 -36.506 1.00 71.00 223 LEU A CA 1
ATOM 1800 C C . LEU A 1 223 ? -0.950 13.410 -36.522 1.00 71.00 223 LEU A C 1
ATOM 1802 O O . LEU A 1 223 ? -1.297 13.979 -35.490 1.00 71.00 223 LEU A O 1
ATOM 1806 N N . ASP A 1 224 ? -1.480 13.677 -37.710 1.00 63.31 224 ASP A N 1
ATOM 1807 C CA . ASP A 1 224 ? -2.703 14.442 -37.925 1.00 63.31 224 ASP A CA 1
ATOM 1808 C C . ASP A 1 224 ? -3.731 13.557 -38.651 1.00 63.31 224 ASP A C 1
ATOM 1810 O O . ASP A 1 224 ? -3.401 12.489 -39.180 1.00 63.31 224 ASP A O 1
ATOM 1814 N N . ASP A 1 225 ? -4.987 14.003 -38.693 1.00 58.88 225 ASP A N 1
ATOM 1815 C CA . ASP A 1 225 ? -6.080 13.283 -39.360 1.00 58.88 225 ASP A CA 1
ATOM 1816 C C . ASP A 1 225 ? -5.863 13.090 -40.878 1.00 58.88 225 ASP A C 1
ATOM 1818 O O . ASP A 1 225 ? -6.561 12.285 -41.503 1.00 58.88 225 ASP A O 1
ATOM 1822 N N . GLU A 1 226 ? -4.923 13.812 -41.502 1.00 57.34 226 GLU A N 1
ATOM 1823 C CA . GLU A 1 226 ? -4.610 13.686 -42.930 1.00 57.34 226 GLU A CA 1
ATOM 1824 C C . GLU A 1 226 ? -3.636 12.532 -43.214 1.00 57.34 226 GLU A C 1
ATOM 1826 O O . GLU A 1 226 ? -3.737 11.901 -44.267 1.00 57.34 226 GLU A O 1
ATOM 1831 N N . LYS A 1 227 ? -2.738 12.203 -42.278 1.00 54.91 227 LYS A N 1
ATOM 1832 C CA . LYS A 1 227 ? -1.753 11.111 -42.414 1.00 54.91 227 LYS A CA 1
ATOM 1833 C C . LYS A 1 227 ? -2.291 9.709 -42.116 1.00 54.91 227 LYS A C 1
ATOM 1835 O O . LYS A 1 227 ? -1.629 8.734 -42.465 1.00 54.91 227 LYS A O 1
ATOM 1840 N N . VAL A 1 228 ? -3.448 9.593 -41.464 1.00 56.62 228 VAL A N 1
ATOM 1841 C CA . VAL A 1 228 ? -4.028 8.309 -41.004 1.00 56.62 228 VAL A CA 1
ATOM 1842 C C . VAL A 1 228 ? -5.098 7.762 -41.975 1.00 56.62 228 VAL A C 1
ATOM 1844 O O . VAL A 1 228 ? -5.745 6.755 -41.689 1.00 56.62 228 VAL A O 1
ATOM 1847 N N . ARG A 1 229 ? -5.293 8.397 -43.141 1.00 45.91 229 ARG A N 1
ATOM 1848 C CA . ARG A 1 229 ? -6.234 7.947 -44.186 1.00 45.91 229 ARG A CA 1
ATOM 1849 C C . ARG A 1 229 ? -5.622 7.005 -45.215 1.00 45.91 229 ARG A C 1
ATOM 1851 O O . ARG A 1 229 ? -4.489 7.269 -45.669 1.00 45.91 229 ARG A O 1
#